Protein AF-A0A8S3UFZ9-F1 (afdb_monomer_lite)

Organism: Mytilus edulis (NCBI:txid6550)

Structure (mmCIF, N/CA/C/O backbone):
data_AF-A0A8S3UFZ9-F1
#
_entry.id   AF-A0A8S3UFZ9-F1
#
loop_
_atom_site.group_PDB
_atom_site.id
_atom_site.type_symbol
_atom_site.label_atom_id
_atom_site.label_alt_id
_atom_site.label_comp_id
_atom_site.label_asym_id
_atom_site.label_entity_id
_atom_site.label_seq_id
_atom_site.pdbx_PDB_ins_code
_atom_site.Cartn_x
_atom_site.Cartn_y
_atom_site.Cartn_z
_atom_site.occupancy
_atom_site.B_iso_or_equiv
_atom_site.auth_seq_id
_atom_site.auth_comp_id
_atom_site.auth_asym_id
_atom_site.auth_atom_id
_atom_site.pdbx_PDB_model_num
ATOM 1 N N . MET A 1 1 ? 31.648 -18.588 12.306 1.00 40.09 1 MET A N 1
ATOM 2 C CA . MET A 1 1 ? 31.901 -17.250 12.896 1.00 40.09 1 MET A CA 1
ATOM 3 C C . MET A 1 1 ? 31.528 -16.059 11.993 1.00 40.09 1 MET A C 1
ATOM 5 O O . MET A 1 1 ? 31.398 -14.959 12.508 1.00 40.09 1 MET A O 1
ATOM 9 N N . VAL A 1 2 ? 31.308 -16.243 10.679 1.00 39.06 2 VAL A N 1
ATOM 10 C CA . VAL A 1 2 ? 31.004 -15.145 9.724 1.00 39.06 2 VAL A CA 1
ATOM 11 C C . VAL A 1 2 ? 29.505 -14.780 9.653 1.00 39.06 2 VAL A C 1
ATOM 13 O O . VAL A 1 2 ? 29.165 -13.616 9.473 1.00 39.06 2 VAL A O 1
ATOM 16 N N . LYS A 1 3 ? 28.595 -15.740 9.892 1.00 36.62 3 LYS A N 1
ATOM 17 C CA . LYS A 1 3 ? 27.132 -15.522 9.837 1.00 36.62 3 LYS A CA 1
ATOM 18 C C . LYS A 1 3 ? 26.599 -14.548 10.905 1.00 36.62 3 LYS A C 1
ATOM 20 O O . LYS A 1 3 ? 25.705 -13.765 10.615 1.00 36.62 3 LYS A O 1
ATOM 25 N N . GLY A 1 4 ? 27.179 -14.551 12.110 1.00 33.81 4 GLY A N 1
ATOM 26 C CA . GLY A 1 4 ? 26.745 -13.676 13.211 1.00 33.81 4 GLY A CA 1
ATOM 27 C C . GLY A 1 4 ? 27.100 -12.202 13.002 1.00 33.81 4 GLY A C 1
ATOM 28 O O . GLY A 1 4 ? 26.310 -11.328 13.340 1.00 33.81 4 GLY A O 1
ATOM 29 N N . LYS A 1 5 ? 28.245 -11.924 12.363 1.00 37.91 5 LYS A N 1
ATOM 30 C CA . LYS A 1 5 ? 28.667 -10.552 12.051 1.00 37.91 5 LYS A CA 1
ATOM 31 C C . LYS A 1 5 ? 27.826 -9.933 10.934 1.00 37.91 5 LYS A C 1
ATOM 33 O O . LYS A 1 5 ? 27.511 -8.761 11.025 1.00 37.91 5 LYS A O 1
ATOM 38 N N . PHE A 1 6 ? 27.394 -10.713 9.939 1.00 47.44 6 PHE A N 1
ATOM 39 C CA . PHE A 1 6 ? 26.541 -10.212 8.852 1.00 47.44 6 PHE A CA 1
ATOM 40 C C . PHE A 1 6 ? 25.138 -9.814 9.335 1.00 47.44 6 PHE A C 1
ATOM 42 O O . PHE A 1 6 ? 24.633 -8.765 8.949 1.00 47.44 6 PHE A O 1
ATOM 49 N N . ILE A 1 7 ? 24.543 -10.606 10.235 1.00 53.72 7 ILE A N 1
ATOM 50 C CA . ILE A 1 7 ? 23.261 -10.269 10.874 1.00 53.72 7 ILE A CA 1
ATOM 51 C C . ILE A 1 7 ? 23.422 -9.034 11.761 1.00 53.72 7 ILE A C 1
ATOM 53 O O . ILE A 1 7 ? 22.605 -8.130 11.665 1.00 53.72 7 ILE A O 1
ATOM 57 N N . GLN A 1 8 ? 24.503 -8.934 12.542 1.00 43.03 8 GLN A N 1
ATOM 58 C CA . GLN A 1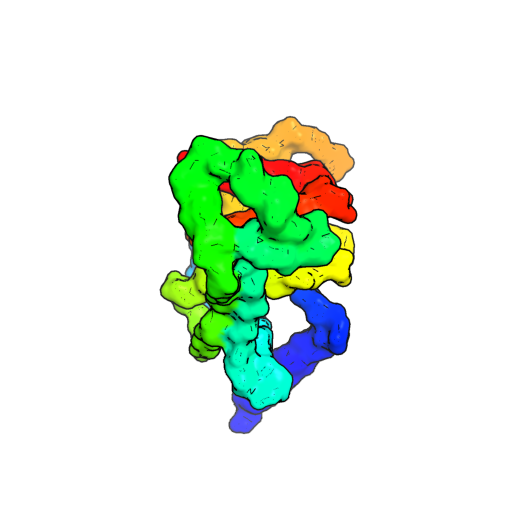 8 ? 24.793 -7.723 13.313 1.00 43.03 8 GLN A CA 1
ATOM 59 C C . GLN A 1 8 ? 25.021 -6.499 12.428 1.00 43.03 8 GLN A C 1
ATOM 61 O O . GLN A 1 8 ? 24.548 -5.435 12.785 1.00 43.03 8 GLN A O 1
ATOM 66 N N . THR A 1 9 ? 25.685 -6.613 11.275 1.00 49.16 9 THR A N 1
ATOM 67 C CA . THR A 1 9 ? 25.892 -5.481 10.359 1.00 49.16 9 THR A CA 1
ATOM 68 C C . THR A 1 9 ? 24.610 -5.087 9.631 1.00 49.16 9 THR A C 1
ATOM 70 O O . THR A 1 9 ? 24.374 -3.900 9.468 1.00 49.16 9 THR A O 1
ATOM 73 N N . LEU A 1 10 ? 23.745 -6.032 9.246 1.00 52.88 10 LEU A N 1
ATOM 74 C CA . LEU A 1 10 ? 22.424 -5.712 8.694 1.00 52.88 10 LEU A CA 1
ATOM 75 C C . LEU A 1 10 ? 21.500 -5.125 9.754 1.00 52.88 10 LEU A C 1
ATOM 77 O O . LEU A 1 10 ? 20.818 -4.153 9.477 1.00 52.88 10 LEU A O 1
ATOM 81 N N . GLN A 1 11 ? 21.526 -5.653 10.974 1.00 51.12 11 GLN A N 1
ATOM 82 C CA . GLN A 1 11 ? 20.824 -5.086 12.115 1.00 51.12 11 GLN A CA 1
ATOM 83 C C . GLN A 1 11 ? 21.386 -3.706 12.470 1.00 51.12 11 GLN A C 1
ATOM 85 O O . GLN A 1 11 ? 20.614 -2.837 12.823 1.00 51.12 11 GLN A O 1
ATOM 90 N N . TRP A 1 12 ? 22.689 -3.456 12.318 1.00 45.00 12 TRP A N 1
ATOM 91 C CA . TRP A 1 12 ? 23.307 -2.148 12.552 1.00 45.00 12 TRP A CA 1
ATOM 92 C C . TRP A 1 12 ? 22.995 -1.163 11.421 1.00 45.00 12 TRP A C 1
ATOM 94 O O . TRP A 1 12 ? 22.583 -0.058 11.705 1.00 45.00 12 TRP A O 1
ATOM 104 N N . VAL A 1 13 ? 23.054 -1.554 10.145 1.00 52.03 13 VAL A N 1
ATOM 105 C CA . VAL A 1 13 ? 22.626 -0.714 9.006 1.00 52.03 13 VAL A CA 1
ATOM 106 C C . VAL A 1 13 ? 21.115 -0.448 9.049 1.00 52.03 13 VAL A C 1
ATOM 108 O O . VAL A 1 13 ? 20.686 0.665 8.765 1.00 52.03 13 VAL A O 1
ATOM 111 N N . TYR A 1 14 ? 20.312 -1.425 9.476 1.00 53.94 14 TYR A N 1
ATOM 112 C CA . TYR A 1 14 ? 18.877 -1.279 9.718 1.00 53.94 14 TYR A CA 1
ATOM 113 C C . TYR A 1 14 ? 18.613 -0.385 10.934 1.00 53.94 14 TYR A C 1
ATOM 115 O O . TYR A 1 14 ? 17.836 0.539 10.816 1.00 53.94 14 TYR A O 1
ATOM 123 N N . LEU A 1 15 ? 19.301 -0.552 12.067 1.00 48.03 15 LEU A N 1
ATOM 124 C CA . LEU A 1 15 ? 19.150 0.302 13.257 1.00 48.03 15 LEU A CA 1
ATOM 125 C C . LEU A 1 15 ? 19.768 1.701 13.089 1.00 48.03 15 LEU A C 1
ATOM 127 O O . LEU A 1 15 ? 19.352 2.627 13.775 1.00 48.03 15 LEU A O 1
ATOM 131 N N . SER A 1 16 ? 20.741 1.880 12.194 1.00 41.72 16 SER A N 1
ATOM 132 C CA . SER A 1 16 ? 21.358 3.175 11.880 1.00 41.72 16 SER A CA 1
ATOM 133 C C . SER A 1 16 ? 20.603 3.929 10.786 1.00 41.72 16 SER A C 1
ATOM 135 O O . SER A 1 16 ? 20.565 5.153 10.827 1.00 41.72 16 SER A O 1
ATOM 137 N N . SER A 1 17 ? 19.963 3.229 9.841 1.00 42.69 17 SER A N 1
ATOM 138 C CA . SER A 1 17 ? 19.035 3.830 8.870 1.00 42.69 17 SER A CA 1
ATOM 139 C C . SER A 1 17 ? 17.598 3.919 9.399 1.00 42.69 17 SER A C 1
ATOM 141 O O . SER A 1 17 ? 16.797 4.665 8.843 1.00 42.69 17 SER A O 1
ATOM 143 N N . LEU A 1 18 ? 17.267 3.162 10.450 1.00 50.78 18 LEU A N 1
ATOM 144 C CA . LEU A 1 18 ? 15.969 3.126 11.120 1.00 50.78 18 LEU A CA 1
ATOM 145 C C . LEU A 1 18 ? 16.143 3.216 12.648 1.00 50.78 18 LEU A C 1
ATOM 147 O O . LEU A 1 18 ? 15.664 2.374 13.409 1.00 50.78 18 LEU A O 1
ATOM 151 N N . GLY A 1 19 ? 16.864 4.227 13.124 1.00 36.03 19 GLY A N 1
ATOM 152 C CA . GLY A 1 19 ? 16.977 4.474 14.560 1.00 36.03 19 GLY A CA 1
ATOM 153 C C . GLY A 1 19 ? 15.634 4.927 15.117 1.00 36.03 19 GLY A C 1
ATOM 154 O O . GLY A 1 19 ? 15.168 5.963 14.674 1.00 36.03 19 GLY A O 1
ATOM 155 N N . VAL A 1 20 ? 15.048 4.155 16.047 1.00 42.06 20 VAL A N 1
ATOM 156 C CA . VAL A 1 20 ? 13.944 4.411 17.020 1.00 42.06 20 VAL A CA 1
ATOM 157 C C . VAL A 1 20 ? 12.634 5.062 16.504 1.00 42.06 20 VAL A C 1
ATOM 159 O O . VAL A 1 20 ? 11.562 4.696 16.966 1.00 42.06 20 VAL A O 1
ATOM 162 N N . ASN A 1 21 ? 12.694 5.935 15.502 1.00 43.06 21 ASN A N 1
ATOM 163 C CA . ASN A 1 21 ? 11.623 6.559 14.720 1.00 43.06 21 ASN A CA 1
ATOM 164 C C . ASN A 1 21 ? 11.790 6.324 13.205 1.00 43.06 21 ASN A C 1
ATOM 166 O O . ASN A 1 21 ? 11.140 6.980 12.393 1.00 43.06 21 ASN A O 1
ATOM 170 N N . GLY A 1 22 ? 12.694 5.420 12.823 1.00 50.38 22 GLY A N 1
ATOM 171 C CA . GLY A 1 22 ? 12.954 5.016 11.453 1.00 50.38 22 GLY A CA 1
ATOM 172 C C . GLY A 1 22 ? 11.762 4.322 10.829 1.00 50.38 22 GLY A C 1
ATOM 173 O O . GLY A 1 22 ? 11.646 3.101 10.869 1.00 50.38 22 GLY A O 1
ATOM 174 N N . LYS A 1 23 ? 10.846 5.107 10.289 1.00 60.25 23 LYS A N 1
ATOM 175 C CA . LYS A 1 23 ? 9.725 4.612 9.507 1.00 60.25 23 LYS A CA 1
ATOM 176 C C . LYS A 1 23 ? 10.300 4.071 8.199 1.00 60.25 23 LYS A C 1
ATOM 178 O O . LYS A 1 23 ? 11.295 4.597 7.712 1.00 60.25 23 LYS A O 1
ATOM 183 N N . GLY A 1 24 ? 9.748 2.993 7.647 1.00 69.62 24 GLY A N 1
ATOM 184 C CA . GLY A 1 24 ? 10.246 2.349 6.425 1.00 69.62 24 GLY A CA 1
ATOM 185 C C . GLY A 1 24 ? 10.087 3.207 5.161 1.00 69.62 24 GLY A C 1
ATOM 186 O O . GLY A 1 24 ? 9.508 2.741 4.187 1.00 69.62 24 GLY A O 1
ATOM 187 N N . GLU A 1 25 ? 10.595 4.442 5.151 1.00 83.81 25 GLU A N 1
ATOM 188 C CA . GLU A 1 25 ? 10.367 5.487 4.146 1.00 83.81 25 GLU A CA 1
ATOM 189 C C . GLU A 1 25 ? 10.734 5.045 2.724 1.00 83.81 25 GLU A C 1
ATOM 191 O O . GLU A 1 25 ? 10.161 5.530 1.749 1.00 83.81 25 GLU A O 1
ATOM 196 N N . PHE A 1 26 ? 11.670 4.103 2.596 1.00 85.75 26 PHE A N 1
ATOM 197 C CA . PHE A 1 26 ? 12.167 3.609 1.313 1.00 85.75 26 PHE A CA 1
ATOM 198 C C . PHE A 1 26 ? 11.620 2.233 0.921 1.00 85.75 26 PHE A C 1
ATOM 200 O O . PHE A 1 26 ? 11.993 1.722 -0.135 1.00 85.75 26 PHE A O 1
ATOM 207 N N . ILE A 1 27 ? 10.728 1.632 1.719 1.00 91.50 27 ILE A N 1
ATOM 208 C CA . ILE A 1 27 ? 10.125 0.324 1.415 1.00 91.50 27 ILE A CA 1
ATOM 209 C C . ILE A 1 27 ? 9.525 0.278 -0.003 1.00 91.50 27 ILE A C 1
ATOM 211 O O . ILE A 1 27 ? 9.924 -0.610 -0.755 1.00 91.50 27 ILE A O 1
ATOM 215 N N . PRO A 1 28 ? 8.673 1.222 -0.447 1.00 92.00 28 PRO A N 1
ATOM 216 C CA . PRO A 1 28 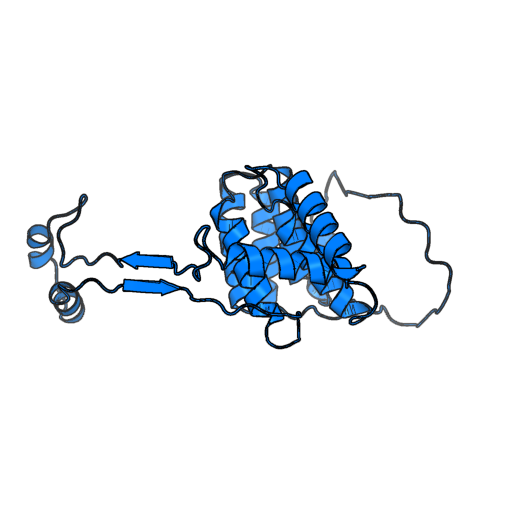? 8.059 1.171 -1.781 1.00 92.00 28 PRO A CA 1
ATOM 217 C C . PRO A 1 28 ? 9.099 1.204 -2.910 1.00 92.00 28 PRO A C 1
ATOM 219 O O . PRO A 1 28 ? 8.998 0.480 -3.901 1.00 92.00 28 PRO A O 1
ATOM 222 N N . THR A 1 29 ? 10.154 2.002 -2.735 1.00 90.69 29 THR A N 1
ATOM 223 C CA . THR A 1 29 ? 11.266 2.095 -3.688 1.00 90.69 29 THR A CA 1
ATOM 224 C C . THR A 1 29 ? 12.057 0.792 -3.744 1.00 90.69 29 THR A C 1
ATOM 226 O O . THR A 1 29 ? 12.377 0.316 -4.832 1.00 90.69 29 THR A O 1
ATOM 229 N N . LEU A 1 30 ? 12.335 0.175 -2.591 1.00 91.75 30 LEU A N 1
ATOM 230 C CA . LEU A 1 30 ? 13.002 -1.127 -2.512 1.00 91.75 30 LEU A CA 1
ATOM 231 C C . LEU A 1 30 ? 12.166 -2.228 -3.173 1.00 91.75 30 LEU A C 1
ATOM 233 O O . LEU A 1 30 ? 12.723 -3.069 -3.877 1.00 91.75 30 LEU A O 1
ATOM 237 N N . GLN A 1 31 ? 10.840 -2.198 -3.009 1.00 93.44 31 GLN A N 1
ATOM 238 C CA . GLN A 1 31 ? 9.927 -3.119 -3.690 1.00 93.44 31 GLN A CA 1
ATOM 239 C C . GLN A 1 31 ? 9.994 -2.955 -5.212 1.00 93.44 31 GLN A C 1
ATOM 241 O O . GLN A 1 31 ? 10.112 -3.952 -5.928 1.00 93.44 31 GLN A O 1
ATOM 246 N N . TRP A 1 32 ? 9.985 -1.713 -5.712 1.00 92.56 32 TRP A N 1
ATOM 247 C CA . TRP A 1 32 ? 10.148 -1.435 -7.141 1.00 92.56 32 TRP A CA 1
ATOM 248 C C . TRP A 1 32 ? 11.495 -1.938 -7.674 1.00 92.56 32 TRP A C 1
ATOM 250 O O . TRP A 1 32 ? 11.513 -2.652 -8.678 1.00 92.56 32 TRP A O 1
ATOM 260 N N . VAL A 1 33 ? 12.612 -1.634 -7.002 1.00 90.25 33 VAL A N 1
ATOM 261 C CA . VAL A 1 33 ? 13.952 -2.099 -7.411 1.00 90.25 33 VAL A CA 1
ATOM 262 C C . VAL A 1 33 ? 14.021 -3.625 -7.422 1.00 90.25 33 VAL A C 1
ATOM 264 O O . VAL A 1 33 ? 14.529 -4.208 -8.383 1.00 90.25 33 VAL A O 1
ATOM 267 N N . TYR A 1 34 ? 13.491 -4.276 -6.383 1.00 92.44 34 TYR A N 1
ATOM 268 C CA . TYR A 1 34 ? 13.456 -5.732 -6.266 1.00 92.44 34 TYR A CA 1
ATOM 269 C C . TYR A 1 34 ? 12.690 -6.375 -7.424 1.00 92.44 34 TYR A C 1
ATOM 271 O O . TYR A 1 34 ? 13.241 -7.209 -8.144 1.00 92.44 34 TYR A O 1
ATOM 279 N N . LEU A 1 35 ? 11.440 -5.959 -7.640 1.00 92.06 35 LEU A N 1
ATOM 280 C CA . LEU A 1 35 ? 10.575 -6.531 -8.670 1.00 92.06 35 LEU A CA 1
ATOM 281 C C . LEU A 1 35 ? 11.076 -6.232 -10.088 1.00 92.06 35 LEU A C 1
ATOM 283 O O . LEU A 1 35 ? 11.043 -7.116 -10.946 1.00 92.06 35 LEU A O 1
ATOM 287 N N . SER A 1 36 ? 11.599 -5.027 -10.321 1.00 88.94 36 SER A N 1
ATOM 288 C CA . SER A 1 36 ? 12.184 -4.649 -11.612 1.00 88.94 36 SER A CA 1
ATOM 289 C C . SER A 1 36 ? 13.427 -5.484 -11.915 1.00 88.94 36 SER A C 1
ATOM 291 O O . SER A 1 36 ? 13.530 -6.074 -12.988 1.00 88.94 36 SER A O 1
ATOM 293 N N . SER A 1 37 ? 14.336 -5.628 -10.945 1.00 87.00 37 SER A N 1
ATOM 294 C CA . SER A 1 37 ? 15.541 -6.455 -11.103 1.00 87.00 37 SER A CA 1
ATOM 295 C C . SER A 1 37 ? 15.197 -7.922 -11.350 1.00 87.00 37 SER A C 1
ATOM 297 O O . SER A 1 37 ? 15.809 -8.566 -12.202 1.00 87.00 37 SER A O 1
ATOM 299 N N . LEU A 1 38 ? 14.187 -8.433 -10.637 1.00 88.69 38 LEU A N 1
ATOM 300 C CA . LEU A 1 38 ? 13.709 -9.801 -10.793 1.00 88.69 38 LEU A CA 1
ATOM 301 C C . LEU A 1 38 ? 13.142 -10.053 -12.196 1.00 88.69 38 LEU A C 1
ATOM 303 O O . LEU A 1 38 ? 13.328 -11.147 -12.725 1.00 88.69 38 LEU A O 1
ATOM 307 N N . SER A 1 39 ? 12.479 -9.055 -12.790 1.00 86.00 39 SER A N 1
ATOM 308 C CA . SER A 1 39 ? 11.914 -9.160 -14.138 1.00 86.00 39 SER A CA 1
ATOM 309 C C . SER A 1 39 ? 12.994 -9.221 -15.228 1.00 86.00 39 SER A C 1
ATOM 311 O O . SER A 1 39 ? 12.878 -10.042 -16.130 1.00 86.00 39 SER A O 1
ATOM 313 N N . VAL A 1 40 ? 14.067 -8.423 -15.117 1.00 81.31 40 VAL A N 1
ATOM 314 C CA . VAL A 1 40 ? 15.101 -8.282 -16.164 1.00 81.31 40 VAL A CA 1
ATOM 315 C C . VAL A 1 40 ? 16.219 -9.327 -16.046 1.00 81.31 40 VAL A C 1
ATOM 317 O O . VAL A 1 40 ? 16.595 -9.944 -17.037 1.00 81.31 40 VAL A O 1
ATOM 320 N N . ASN A 1 41 ? 16.762 -9.542 -14.843 1.00 69.06 41 ASN A N 1
ATOM 321 C CA . ASN A 1 41 ? 17.998 -10.319 -14.636 1.00 69.06 41 ASN A CA 1
ATOM 322 C C . ASN A 1 41 ? 17.778 -11.654 -13.900 1.00 69.06 41 ASN A C 1
ATOM 324 O O . ASN A 1 41 ? 18.731 -12.400 -13.639 1.00 69.06 41 ASN A O 1
ATOM 328 N N . GLY A 1 42 ? 16.538 -11.957 -13.503 1.00 64.88 42 GLY A N 1
ATOM 329 C CA . GLY A 1 42 ? 16.245 -13.043 -12.568 1.00 64.88 42 GLY A CA 1
ATOM 330 C C . GLY A 1 42 ? 16.907 -12.833 -11.194 1.00 64.88 42 GLY A C 1
ATOM 331 O O . GLY A 1 42 ? 17.253 -11.720 -10.806 1.00 64.88 42 GLY A O 1
ATOM 332 N N . LYS A 1 43 ? 17.118 -13.913 -10.426 1.00 62.94 43 LYS A N 1
ATOM 333 C CA . LYS A 1 43 ? 17.640 -13.849 -9.039 1.00 62.94 43 LYS A CA 1
ATOM 334 C C . LYS A 1 43 ? 19.101 -13.376 -8.897 1.00 62.94 43 LYS A C 1
ATOM 336 O O . LYS A 1 43 ? 19.598 -13.271 -7.780 1.00 62.94 43 LYS A O 1
ATOM 341 N N . LYS A 1 44 ? 19.830 -13.139 -9.992 1.00 60.84 44 LYS A N 1
ATOM 342 C CA . LYS A 1 44 ? 21.298 -13.006 -9.958 1.00 60.84 44 LYS A CA 1
ATOM 343 C C . LYS A 1 44 ? 21.814 -11.641 -9.473 1.00 60.84 44 LYS A C 1
ATOM 345 O O . LYS A 1 44 ? 23.010 -11.539 -9.224 1.00 60.84 44 LYS A O 1
ATOM 350 N N . SER A 1 45 ? 20.965 -10.619 -9.295 1.00 63.38 45 SER A N 1
ATOM 351 C CA . SER A 1 45 ? 21.431 -9.247 -9.000 1.00 63.38 45 SER A CA 1
ATOM 352 C C . SER A 1 45 ? 20.730 -8.505 -7.850 1.00 63.38 45 SER A C 1
ATOM 354 O O . SER A 1 45 ? 20.995 -7.322 -7.667 1.00 63.38 45 SER A O 1
ATOM 356 N N . CYS A 1 46 ? 19.860 -9.144 -7.055 1.00 74.25 46 CYS A N 1
ATOM 357 C CA . CYS A 1 46 ? 19.060 -8.445 -6.029 1.00 74.25 46 CYS A CA 1
ATOM 358 C C . CYS A 1 46 ? 19.148 -9.026 -4.606 1.00 74.25 46 CYS A C 1
ATOM 360 O O . CYS A 1 46 ? 18.324 -8.681 -3.761 1.00 74.25 46 CYS A O 1
ATOM 362 N N . GLY A 1 47 ? 20.142 -9.872 -4.310 1.00 82.88 47 GLY A N 1
ATOM 363 C CA . GLY A 1 47 ? 20.227 -10.587 -3.026 1.00 82.88 47 GLY A CA 1
ATOM 364 C C . GLY A 1 47 ? 20.248 -9.683 -1.785 1.00 82.88 47 GLY A C 1
ATOM 365 O O . GLY A 1 47 ? 19.626 -10.015 -0.782 1.00 82.88 47 GLY A O 1
ATOM 366 N N . GLY A 1 48 ? 20.897 -8.514 -1.856 1.00 85.88 48 GLY A N 1
ATOM 367 C CA . GLY A 1 48 ? 20.924 -7.557 -0.741 1.00 85.88 48 GLY A CA 1
ATOM 368 C C . GLY A 1 48 ? 19.562 -6.914 -0.458 1.00 85.88 48 GLY A C 1
ATOM 369 O O . GLY A 1 48 ? 19.141 -6.844 0.693 1.00 85.88 48 GLY A O 1
ATOM 370 N N . VAL A 1 49 ? 18.845 -6.499 -1.509 1.00 88.50 49 VAL A N 1
ATOM 371 C CA . VAL A 1 49 ? 17.492 -5.926 -1.388 1.00 88.50 49 VAL A CA 1
ATOM 372 C C . VAL A 1 49 ? 16.502 -6.992 -0.918 1.00 88.50 49 VAL A C 1
ATOM 374 O O . VAL A 1 49 ? 15.677 -6.724 -0.051 1.00 88.50 49 VAL A O 1
ATOM 377 N N . GLU A 1 50 ? 16.620 -8.216 -1.440 1.00 90.75 50 GLU A N 1
ATOM 378 C CA . GLU A 1 50 ? 15.810 -9.358 -1.011 1.00 90.75 50 GLU A CA 1
ATOM 379 C C . GLU A 1 50 ? 16.000 -9.651 0.484 1.00 90.75 50 GLU A C 1
ATOM 381 O O . GLU A 1 50 ? 15.019 -9.770 1.218 1.00 90.75 50 GLU A O 1
ATOM 386 N N . ALA A 1 51 ? 17.252 -9.691 0.952 1.00 90.69 51 ALA A N 1
ATOM 387 C CA . ALA A 1 51 ? 17.572 -9.895 2.360 1.00 90.69 51 ALA A CA 1
ATOM 388 C C . ALA A 1 51 ? 17.026 -8.767 3.250 1.00 90.69 51 ALA A C 1
ATOM 390 O O . ALA A 1 51 ? 16.511 -9.045 4.330 1.00 90.69 51 ALA A O 1
ATOM 391 N N . LEU A 1 52 ? 17.094 -7.510 2.795 1.00 89.69 52 LEU A N 1
ATOM 392 C CA . LEU A 1 52 ? 16.570 -6.360 3.533 1.00 89.69 52 LEU A CA 1
ATOM 393 C C . LEU A 1 52 ? 15.042 -6.413 3.672 1.00 89.69 52 LEU A C 1
ATOM 395 O O . LEU A 1 52 ? 14.524 -6.229 4.770 1.00 89.69 52 LEU A O 1
ATOM 399 N N . LEU A 1 53 ? 14.324 -6.699 2.581 1.00 92.19 53 LEU A N 1
ATOM 400 C CA . LEU A 1 53 ? 12.863 -6.832 2.593 1.00 92.19 53 LEU A CA 1
ATOM 401 C C . LEU A 1 53 ? 12.420 -8.002 3.479 1.00 92.19 53 LEU A C 1
ATOM 403 O O . LEU A 1 53 ? 11.497 -7.861 4.279 1.00 92.19 53 LEU A O 1
ATOM 407 N N . LEU A 1 54 ? 13.104 -9.143 3.380 1.00 93.19 54 LEU A N 1
ATOM 408 C CA . LEU A 1 54 ? 12.814 -10.309 4.209 1.00 93.19 54 LEU A CA 1
ATOM 409 C C . LEU A 1 54 ? 13.069 -10.037 5.697 1.00 93.19 54 LEU A C 1
ATOM 411 O O . LEU A 1 54 ? 12.257 -10.418 6.539 1.00 93.19 54 LEU A O 1
ATOM 415 N N . ALA A 1 55 ? 14.177 -9.364 6.017 1.00 90.25 55 ALA A N 1
ATOM 416 C CA . ALA A 1 55 ? 14.509 -8.981 7.383 1.00 90.25 55 ALA A CA 1
ATOM 417 C C . ALA A 1 55 ? 13.472 -8.010 7.961 1.00 90.25 55 ALA A C 1
ATOM 419 O O . ALA A 1 55 ? 12.991 -8.239 9.068 1.00 90.25 55 ALA A O 1
ATOM 420 N N . ALA A 1 56 ? 13.078 -6.984 7.199 1.00 89.81 56 ALA A N 1
ATOM 421 C CA . ALA A 1 56 ? 12.035 -6.042 7.600 1.00 89.81 56 ALA A CA 1
ATOM 422 C C . ALA A 1 56 ? 10.705 -6.759 7.884 1.00 89.81 56 ALA A C 1
ATOM 424 O O . ALA A 1 56 ? 10.070 -6.507 8.905 1.00 89.81 56 ALA A O 1
ATOM 425 N N . TYR A 1 57 ? 10.316 -7.702 7.019 1.00 93.31 57 TYR A N 1
ATOM 426 C CA . TYR A 1 57 ? 9.089 -8.479 7.184 1.00 93.31 57 TYR A CA 1
ATOM 427 C C . TYR A 1 57 ? 9.138 -9.345 8.445 1.00 93.31 57 TYR A C 1
ATOM 429 O O . TYR A 1 57 ? 8.265 -9.228 9.299 1.00 93.31 57 TYR A O 1
ATOM 437 N N . ASN A 1 58 ? 10.176 -10.177 8.590 1.00 92.38 58 ASN A N 1
ATOM 438 C CA . ASN A 1 58 ? 10.302 -11.098 9.721 1.00 92.38 58 ASN A CA 1
ATOM 439 C C . ASN A 1 58 ? 10.404 -10.362 11.061 1.00 92.38 58 ASN A C 1
ATOM 441 O O . ASN A 1 58 ? 9.894 -10.856 12.063 1.00 92.38 58 ASN A O 1
ATOM 445 N N . LEU A 1 59 ? 11.065 -9.201 11.080 1.00 89.31 59 LEU A N 1
ATOM 446 C CA . LEU A 1 59 ? 11.165 -8.371 12.273 1.00 89.31 59 LEU A CA 1
ATOM 447 C C . LEU A 1 59 ? 9.806 -7.777 12.647 1.00 89.31 59 LEU A C 1
ATOM 449 O O . LEU A 1 59 ? 9.453 -7.760 13.823 1.00 89.31 59 LEU A O 1
ATOM 453 N N . ASP A 1 60 ? 9.041 -7.301 11.665 1.00 87.88 60 ASP A N 1
ATOM 454 C CA . ASP A 1 60 ? 7.789 -6.616 11.957 1.00 87.88 60 ASP A CA 1
ATOM 455 C C . ASP A 1 60 ? 6.638 -7.566 12.317 1.00 87.88 60 ASP A C 1
ATOM 457 O O . ASP A 1 60 ? 5.789 -7.189 13.116 1.00 87.88 60 ASP A O 1
ATOM 461 N N . ILE A 1 61 ? 6.607 -8.808 11.826 1.00 89.31 61 ILE A N 1
ATOM 462 C CA . ILE A 1 61 ? 5.536 -9.764 12.179 1.00 89.31 61 ILE A CA 1
ATOM 463 C C . ILE A 1 61 ? 5.622 -10.293 13.623 1.00 89.31 61 ILE A C 1
ATOM 465 O O . ILE A 1 61 ? 4.723 -11.010 14.068 1.00 89.31 61 ILE A O 1
ATOM 469 N N . VAL A 1 62 ? 6.680 -9.953 14.365 1.00 87.31 62 VAL A N 1
ATOM 470 C CA . VAL A 1 62 ? 6.909 -10.379 15.752 1.00 87.31 62 VAL A CA 1
ATOM 471 C C . VAL A 1 62 ? 6.796 -9.181 16.694 1.00 87.31 62 VAL A C 1
ATOM 473 O O . VAL A 1 62 ? 7.322 -8.102 16.427 1.00 87.31 62 VAL A O 1
ATOM 476 N N . SER A 1 63 ? 6.084 -9.352 17.805 1.00 80.81 63 SER A N 1
ATOM 477 C CA . SER A 1 63 ? 5.979 -8.355 18.872 1.00 80.81 63 SER A CA 1
ATOM 478 C C . SER A 1 63 ? 7.275 -8.265 19.689 1.00 80.81 63 SER A C 1
ATOM 480 O O . SER A 1 63 ? 8.126 -9.151 19.639 1.00 80.81 63 SER A O 1
ATOM 482 N N . SER A 1 64 ? 7.422 -7.219 20.505 1.00 79.25 64 SER A N 1
ATOM 483 C CA . SER A 1 64 ? 8.579 -7.035 21.402 1.00 79.25 64 SER A CA 1
ATOM 484 C C . SER A 1 64 ? 8.824 -8.211 22.358 1.00 79.25 64 SER A C 1
ATOM 486 O O . SER A 1 64 ? 9.949 -8.461 22.773 1.00 79.25 64 SER A O 1
ATOM 488 N N . ASP A 1 65 ? 7.768 -8.942 22.692 1.00 82.25 65 ASP A N 1
ATOM 489 C CA . ASP A 1 65 ? 7.724 -10.130 23.543 1.00 82.25 65 ASP A CA 1
ATOM 490 C C . ASP A 1 65 ? 7.990 -11.445 22.780 1.00 82.25 65 ASP A C 1
ATOM 492 O O . ASP A 1 65 ? 7.845 -12.532 23.336 1.00 82.25 65 ASP A O 1
ATOM 496 N N . GLY A 1 66 ? 8.383 -11.370 21.504 1.00 82.06 66 GLY A N 1
ATOM 497 C CA . GLY A 1 66 ? 8.747 -12.533 20.688 1.00 82.06 66 GLY A CA 1
ATOM 498 C C . GLY A 1 66 ? 7.556 -13.342 20.164 1.00 82.06 66 GLY A C 1
ATOM 499 O O . GLY A 1 66 ? 7.748 -14.336 19.463 1.00 82.06 66 GLY A O 1
ATOM 500 N N . LYS A 1 67 ? 6.322 -12.932 20.479 1.00 88.06 67 LYS A N 1
ATOM 501 C CA . LYS A 1 67 ? 5.092 -13.575 20.000 1.00 88.06 67 LYS A CA 1
ATOM 502 C C . LYS A 1 67 ? 4.683 -13.047 18.620 1.00 88.06 67 LYS A C 1
ATOM 504 O O . LYS A 1 67 ? 4.972 -11.893 18.307 1.00 88.06 67 LYS A O 1
ATOM 509 N N . PRO A 1 68 ? 3.975 -13.841 17.798 1.00 89.31 68 PRO A N 1
ATOM 510 C CA . PRO A 1 68 ? 3.435 -13.359 16.531 1.00 89.31 68 PRO A CA 1
ATOM 511 C C . PRO A 1 68 ? 2.462 -12.193 16.747 1.00 89.31 68 PRO A C 1
ATOM 513 O O . PRO A 1 68 ? 1.563 -12.288 17.588 1.00 89.31 68 PRO A O 1
ATOM 516 N N . LYS A 1 69 ? 2.595 -11.120 15.961 1.00 87.88 69 LYS A N 1
ATOM 517 C CA . LYS A 1 69 ? 1.618 -10.027 15.946 1.00 87.88 69 LYS A CA 1
ATOM 518 C C . LYS A 1 69 ? 0.305 -10.513 15.336 1.00 87.88 69 LYS A C 1
ATOM 520 O O . LYS A 1 69 ? 0.283 -11.104 14.255 1.00 87.88 69 LYS A O 1
ATOM 525 N N . ILE A 1 70 ? -0.798 -10.214 16.017 1.00 91.38 70 ILE A N 1
ATOM 526 C CA . ILE A 1 70 ? -2.159 -10.412 15.516 1.00 91.38 70 ILE A CA 1
ATOM 527 C C . ILE A 1 70 ? -2.882 -9.077 15.659 1.00 91.38 70 ILE A C 1
ATOM 529 O O . ILE A 1 70 ? -3.022 -8.562 16.766 1.00 91.38 70 ILE A O 1
ATOM 533 N N . LYS A 1 71 ? -3.325 -8.508 14.537 1.00 88.50 71 LYS A N 1
ATOM 534 C CA . LYS A 1 71 ? -4.132 -7.284 14.523 1.00 88.50 71 LYS A CA 1
ATOM 535 C C . LYS A 1 71 ? -5.596 -7.688 14.628 1.00 88.50 71 LYS A C 1
ATOM 537 O O . LYS A 1 71 ? -6.060 -8.507 13.836 1.00 88.50 71 LYS A O 1
ATOM 542 N N . THR A 1 72 ? -6.319 -7.123 15.586 1.00 92.12 72 THR A N 1
ATOM 543 C CA . THR A 1 72 ? -7.758 -7.357 15.741 1.00 92.12 72 THR A CA 1
ATOM 544 C C . THR A 1 72 ? -8.491 -6.041 15.905 1.00 92.12 72 THR A C 1
ATOM 546 O O . THR A 1 72 ? -8.040 -5.189 16.668 1.00 92.12 72 THR A O 1
ATOM 549 N N . PHE A 1 73 ? -9.635 -5.892 15.247 1.00 91.06 73 PHE A N 1
ATOM 550 C CA . PHE A 1 73 ? -10.562 -4.803 15.531 1.00 91.06 73 PHE A CA 1
ATOM 551 C C . PHE A 1 73 ? -11.996 -5.321 15.519 1.00 91.06 73 PHE A C 1
ATOM 553 O O . PHE A 1 73 ? -12.323 -6.306 14.858 1.00 91.06 73 PHE A O 1
ATOM 560 N N . ARG A 1 74 ? -12.844 -4.651 16.291 1.00 90.94 74 ARG A N 1
ATOM 561 C CA . ARG A 1 74 ? -14.276 -4.921 16.359 1.00 90.94 74 ARG A CA 1
ATOM 562 C C . ARG A 1 74 ? -14.969 -4.198 15.216 1.00 90.94 74 ARG A C 1
ATOM 564 O O . ARG A 1 74 ? -14.822 -2.983 15.099 1.00 90.94 74 ARG A O 1
ATOM 571 N N . ILE A 1 75 ? -15.730 -4.928 14.413 1.00 88.81 75 ILE A N 1
ATOM 572 C CA . ILE A 1 75 ? -16.589 -4.337 13.393 1.00 88.81 75 ILE A CA 1
ATOM 573 C C . ILE A 1 75 ? -17.778 -3.685 14.121 1.00 88.81 75 ILE A C 1
ATOM 575 O O . ILE A 1 75 ? -18.460 -4.362 14.897 1.00 88.81 75 ILE A O 1
ATOM 579 N N . PRO A 1 76 ? -18.009 -2.369 13.952 1.00 85.75 76 PRO A N 1
ATOM 580 C CA . PRO A 1 76 ? -19.143 -1.699 14.578 1.00 85.75 76 PRO A CA 1
ATOM 581 C C . PRO A 1 76 ? -20.474 -2.255 14.056 1.00 85.75 76 PRO A C 1
ATOM 583 O O . PRO A 1 76 ? -20.639 -2.430 12.849 1.00 85.75 76 PRO A O 1
ATOM 586 N N . SER A 1 77 ? -21.433 -2.483 14.957 1.00 78.44 77 SER A N 1
ATOM 587 C CA . SER A 1 77 ? -22.811 -2.864 14.621 1.00 78.44 77 SER A CA 1
ATOM 588 C C . SER A 1 77 ? -23.771 -1.728 14.970 1.00 78.44 77 SER A C 1
ATOM 590 O O . SER A 1 77 ? -23.643 -1.110 16.026 1.00 78.44 77 SER A O 1
ATOM 592 N N . PHE A 1 78 ? -24.760 -1.475 14.108 1.00 75.44 78 PHE A N 1
ATOM 593 C CA . PHE A 1 78 ? -25.834 -0.514 14.390 1.00 75.44 78 PHE A CA 1
ATOM 594 C C . PHE A 1 78 ? -26.774 -0.987 15.505 1.00 75.44 78 PHE A C 1
ATOM 596 O O . PHE A 1 78 ? -27.357 -0.148 16.192 1.00 75.44 78 PHE A O 1
ATOM 603 N N . GLY A 1 79 ? -26.881 -2.305 15.723 1.00 75.25 79 GLY A N 1
ATOM 604 C CA . GLY A 1 79 ? -27.666 -2.889 16.814 1.00 75.25 79 GLY A CA 1
ATOM 605 C C . GLY A 1 79 ? -27.073 -2.652 18.202 1.00 75.25 79 GLY A C 1
ATOM 606 O O . GLY A 1 79 ? -27.754 -2.845 19.205 1.00 75.25 79 GLY A O 1
ATOM 607 N N . GLN A 1 80 ? -25.819 -2.200 18.277 1.00 80.25 80 GLN A N 1
ATOM 608 C CA . GLN A 1 80 ? -25.146 -1.894 19.532 1.00 80.25 80 GLN A CA 1
ATOM 609 C C . GLN A 1 80 ? -25.029 -0.381 19.732 1.00 80.25 80 GLN A C 1
ATOM 611 O O . GLN A 1 80 ? -24.757 0.342 18.768 1.00 80.25 80 GLN A O 1
ATOM 616 N N . PRO A 1 81 ? -25.205 0.115 20.969 1.00 84.56 81 PRO A N 1
ATOM 617 C CA . PRO A 1 81 ? -24.993 1.522 21.264 1.00 84.56 81 PRO A CA 1
ATOM 618 C C . PRO A 1 81 ? -23.535 1.902 21.019 1.00 84.56 81 PRO A C 1
ATOM 620 O O . PRO A 1 81 ? -22.611 1.120 21.267 1.00 84.56 81 PRO A O 1
ATOM 623 N N . SER A 1 82 ? -23.332 3.117 20.524 1.00 86.38 82 SER A N 1
ATOM 624 C CA . SER A 1 82 ? -22.008 3.675 20.271 1.00 86.38 82 SER A CA 1
ATOM 625 C C . SER A 1 82 ? -21.926 5.111 20.782 1.00 86.38 82 SER A C 1
ATOM 627 O O . SER A 1 82 ? -22.926 5.711 21.161 1.00 86.38 82 SER A O 1
ATOM 629 N N . VAL A 1 83 ? -20.727 5.699 20.754 1.00 90.69 83 VAL A N 1
ATOM 630 C CA . VAL A 1 83 ? -20.523 7.115 21.115 1.00 90.69 83 VAL A CA 1
ATOM 631 C C . VAL A 1 83 ? -21.335 8.063 20.212 1.00 90.69 83 VAL A C 1
ATOM 633 O O . VAL A 1 83 ? -21.592 9.200 20.598 1.00 90.69 83 VAL A O 1
ATOM 636 N N . TYR A 1 84 ? -21.751 7.609 19.025 1.00 88.38 84 TYR A N 1
ATOM 637 C CA . TYR A 1 84 ? -22.431 8.435 18.025 1.00 88.38 84 TYR A CA 1
ATOM 638 C C . TYR A 1 84 ? -23.938 8.192 17.922 1.00 88.38 84 TYR A C 1
ATOM 640 O O . TYR A 1 84 ? -24.635 9.027 17.346 1.00 88.38 84 TYR A O 1
ATOM 648 N N . HIS A 1 85 ? -24.458 7.067 18.426 1.00 85.94 85 HIS A N 1
ATOM 649 C CA . HIS A 1 85 ? -25.871 6.726 18.256 1.00 85.94 85 HIS A CA 1
ATOM 650 C C . HIS A 1 85 ? -26.404 5.784 19.336 1.00 85.94 85 HIS A C 1
ATOM 652 O O . HIS A 1 85 ? -25.683 4.935 19.861 1.00 85.94 85 HIS A O 1
ATOM 658 N N . GLU A 1 86 ? -27.711 5.891 19.578 1.00 84.88 86 GLU A N 1
ATOM 659 C CA . GLU A 1 86 ? -28.481 4.961 20.402 1.00 84.88 86 GLU A CA 1
ATOM 660 C C . GLU A 1 86 ? -29.351 4.067 19.486 1.00 84.88 86 GLU A C 1
ATOM 662 O O . GLU A 1 86 ? -30.061 4.606 18.628 1.00 84.88 86 GLU A O 1
ATOM 667 N N . PRO A 1 87 ? -29.346 2.723 19.619 1.00 76.62 87 PRO A N 1
ATOM 668 C CA . PRO A 1 87 ? -30.022 1.823 18.673 1.00 76.62 87 PRO A CA 1
ATOM 669 C C . PRO A 1 87 ? -31.544 1.992 18.645 1.00 76.62 87 PRO A C 1
ATOM 671 O O . PRO A 1 87 ? -32.182 1.819 17.604 1.00 76.62 87 PRO A O 1
ATOM 674 N N . SER A 1 88 ? -32.138 2.377 19.776 1.00 74.00 88 SER A N 1
ATOM 675 C CA . SER A 1 88 ? -33.580 2.602 19.906 1.00 74.00 88 SER A CA 1
ATOM 676 C C . SER A 1 88 ? -34.089 3.702 18.969 1.00 74.00 88 SER A C 1
ATOM 678 O O . SER A 1 88 ? -35.188 3.565 18.431 1.00 74.00 88 SER A O 1
ATOM 680 N N . ALA A 1 89 ? -33.272 4.720 18.672 1.00 66.75 89 ALA A N 1
ATOM 681 C CA . ALA A 1 89 ? -33.611 5.791 17.732 1.00 66.75 89 ALA A CA 1
ATOM 682 C C . ALA A 1 89 ? -33.690 5.323 16.265 1.00 66.75 89 ALA A C 1
ATOM 684 O O . ALA A 1 89 ? -34.345 5.972 15.453 1.00 66.75 89 ALA A O 1
ATOM 685 N N . LEU A 1 90 ? -33.038 4.208 15.920 1.00 64.06 90 LEU A N 1
ATOM 686 C CA . LEU A 1 90 ? -32.974 3.689 14.551 1.00 64.06 90 LEU A CA 1
ATOM 687 C C . LEU A 1 90 ? -33.890 2.475 14.311 1.00 64.06 90 LEU A C 1
ATOM 689 O O . LEU A 1 90 ? -34.200 2.156 13.162 1.00 64.06 90 LEU A O 1
ATOM 693 N N . SER A 1 91 ? -34.361 1.823 15.379 1.00 61.59 91 SER A N 1
ATOM 694 C CA . SER A 1 91 ? -35.275 0.670 15.315 1.00 61.59 91 SER A CA 1
ATOM 695 C C . SER A 1 91 ? -36.583 0.967 14.565 1.00 61.59 91 SER A C 1
ATOM 697 O O . SER A 1 91 ? -37.084 0.121 13.828 1.00 61.59 91 SER A O 1
ATOM 699 N N . SER A 1 92 ? -37.093 2.198 14.666 1.00 62.75 92 SER A N 1
ATOM 700 C CA . SER A 1 92 ? -38.293 2.669 13.963 1.00 62.75 92 SER A CA 1
ATOM 701 C C . SER A 1 92 ? -38.064 3.002 12.481 1.00 62.75 92 SER A C 1
ATOM 703 O O . SER A 1 92 ? -39.031 3.175 11.743 1.00 62.75 92 SER A O 1
ATOM 705 N N . LEU A 1 93 ? -36.805 3.080 12.030 1.00 65.31 93 LEU A N 1
ATOM 706 C CA . LEU A 1 93 ? -36.419 3.414 10.651 1.00 65.31 93 LEU A CA 1
ATOM 707 C C . LEU A 1 93 ? -36.089 2.176 9.800 1.00 65.31 93 LEU A C 1
ATOM 709 O O . LEU A 1 93 ? -35.881 2.289 8.590 1.00 65.31 93 LEU A O 1
ATOM 713 N N . SER A 1 94 ? -36.028 0.986 10.405 1.00 66.31 94 SER A N 1
ATOM 714 C CA . SER A 1 94 ? -35.709 -0.258 9.703 1.00 66.31 94 SER A CA 1
ATOM 715 C C . SER A 1 94 ? -36.903 -0.761 8.881 1.00 66.31 94 SER A C 1
ATOM 717 O O . SER A 1 94 ? -37.699 -1.571 9.342 1.00 66.31 94 SER A O 1
ATOM 719 N N . LEU A 1 95 ? -37.011 -0.301 7.633 1.00 65.06 95 LEU A N 1
ATOM 720 C CA . LEU A 1 95 ? -38.108 -0.641 6.710 1.00 65.06 95 LEU A CA 1
ATOM 721 C C . LEU A 1 95 ? -37.912 -1.962 5.937 1.00 65.06 95 LEU A C 1
ATOM 723 O O . LEU A 1 95 ? -38.715 -2.282 5.065 1.00 65.06 95 LEU A O 1
ATOM 727 N N . SER A 1 96 ? -36.846 -2.726 6.209 1.00 75.00 96 SER A N 1
ATOM 728 C CA . SER A 1 96 ? -36.579 -4.004 5.530 1.00 75.00 96 SER A CA 1
ATOM 729 C C . SER A 1 96 ? -36.097 -5.093 6.488 1.00 75.00 96 SER A C 1
ATOM 731 O O . SER A 1 96 ? -35.409 -4.822 7.471 1.00 75.00 96 SER A O 1
ATOM 733 N N . GLU A 1 97 ? -36.422 -6.344 6.165 1.00 72.12 97 GLU A N 1
ATOM 734 C CA . GLU A 1 97 ? -36.017 -7.545 6.911 1.00 72.12 97 GLU A CA 1
ATOM 735 C C . GLU A 1 97 ? -34.487 -7.672 7.034 1.00 72.12 97 GLU A C 1
ATOM 737 O O . GLU A 1 97 ? -33.959 -8.014 8.089 1.00 72.12 97 GLU A O 1
ATOM 742 N N . SER A 1 98 ? -33.749 -7.294 5.986 1.00 68.81 98 SER A N 1
ATOM 743 C CA . SER A 1 98 ? -32.280 -7.304 5.966 1.00 68.81 98 SER A CA 1
ATOM 744 C C . SER A 1 98 ? -31.639 -6.168 6.773 1.00 68.81 98 SER A C 1
ATOM 746 O O . SER A 1 98 ? -30.457 -6.246 7.116 1.00 68.81 98 SER A O 1
ATOM 748 N N . ALA A 1 99 ? -32.384 -5.105 7.084 1.00 67.31 99 ALA A N 1
ATOM 749 C CA . ALA A 1 99 ? -31.976 -4.117 8.076 1.00 67.31 99 ALA A CA 1
ATOM 750 C C . ALA A 1 99 ? -32.271 -4.630 9.494 1.00 67.31 99 ALA A C 1
ATOM 752 O O . ALA A 1 99 ? -31.389 -4.547 10.344 1.00 67.31 99 ALA A O 1
ATOM 753 N N . LEU A 1 100 ? -33.428 -5.268 9.716 1.00 68.12 100 LEU A N 1
ATOM 754 C CA . LEU A 1 100 ? -33.809 -5.865 11.004 1.00 68.12 100 LEU A CA 1
ATOM 755 C C . LEU A 1 100 ? -32.824 -6.962 11.453 1.00 68.12 100 LEU A C 1
ATOM 757 O O . LEU A 1 100 ? -32.363 -6.947 12.589 1.00 68.12 100 LEU A O 1
ATOM 761 N N . SER A 1 101 ? -32.422 -7.857 10.544 1.00 71.88 101 SER A N 1
ATOM 762 C CA . SER A 1 101 ? -31.421 -8.904 10.818 1.00 71.88 101 SER A CA 1
ATOM 763 C C . SER A 1 101 ? -30.076 -8.334 11.290 1.00 71.88 101 SER A C 1
ATOM 765 O O . SER A 1 101 ? -29.422 -8.928 12.143 1.00 71.88 101 SER A O 1
ATOM 767 N N . ARG A 1 102 ? -29.670 -7.155 10.800 1.00 65.94 102 ARG A N 1
ATOM 768 C CA . ARG A 1 102 ? -28.437 -6.483 11.244 1.00 65.94 102 ARG A CA 1
ATOM 769 C C . ARG A 1 102 ? -28.550 -5.870 12.642 1.00 65.94 102 ARG A C 1
ATOM 771 O O . ARG A 1 102 ? -27.520 -5.705 13.288 1.00 65.94 102 ARG A O 1
ATOM 778 N N . TYR A 1 103 ? -29.760 -5.557 13.110 1.00 67.31 103 TYR A N 1
ATOM 779 C CA . TYR A 1 103 ? -29.998 -5.165 14.506 1.00 67.31 103 TYR A CA 1
ATOM 780 C C . TYR A 1 103 ? -29.917 -6.352 15.457 1.00 67.31 103 TYR A C 1
ATOM 782 O O . TYR A 1 103 ? -29.411 -6.206 16.566 1.00 67.31 103 TYR A O 1
ATOM 790 N N . ASP A 1 104 ? -30.399 -7.513 15.017 1.00 66.06 104 ASP A N 1
ATOM 791 C CA . ASP A 1 104 ? -30.453 -8.719 15.845 1.00 66.06 104 ASP A CA 1
ATOM 792 C C . ASP A 1 104 ? -29.048 -9.295 16.123 1.00 66.06 104 ASP A C 1
ATOM 794 O O . ASP A 1 104 ? -28.802 -9.956 17.135 1.00 66.06 104 ASP A O 1
ATOM 798 N N . HIS A 1 105 ? -28.072 -8.955 15.271 1.00 63.62 105 HIS A N 1
ATOM 799 C CA . HIS A 1 105 ? -26.649 -9.204 15.504 1.00 63.62 105 HIS A CA 1
ATOM 800 C C . HIS A 1 105 ? -26.091 -8.314 16.628 1.00 63.62 105 HIS A C 1
ATOM 802 O O . HIS A 1 105 ? -25.469 -7.267 16.419 1.00 63.62 105 HIS A O 1
ATOM 808 N N . THR A 1 106 ? -26.315 -8.787 17.851 1.00 63.06 106 THR A N 1
ATOM 809 C CA . THR A 1 106 ? -25.833 -8.216 19.113 1.00 63.06 106 THR A CA 1
ATOM 810 C C . THR A 1 106 ? -24.428 -8.669 19.484 1.00 63.06 106 THR A C 1
ATOM 812 O O . THR A 1 106 ? -23.826 -8.064 20.370 1.00 63.06 106 THR A O 1
ATOM 815 N N . GLU A 1 107 ? -23.866 -9.674 18.814 1.00 71.50 107 GLU A N 1
ATOM 816 C CA . GLU A 1 107 ? -22.463 -10.036 18.987 1.00 71.50 107 GLU A CA 1
ATOM 817 C C . GLU A 1 107 ? -21.576 -9.265 18.008 1.00 71.50 107 GLU A C 1
ATOM 819 O O . GLU A 1 107 ? -21.856 -9.210 16.810 1.00 71.50 107 GLU A O 1
ATOM 824 N N . PRO A 1 108 ? -20.498 -8.641 18.501 1.00 73.94 108 PRO A N 1
ATOM 825 C CA . PRO A 1 108 ? -19.588 -7.933 17.631 1.00 73.94 108 PRO A CA 1
ATOM 826 C C . PRO A 1 108 ? -18.737 -8.897 16.811 1.00 73.94 108 PRO A C 1
ATOM 828 O O . PRO A 1 108 ? -17.966 -9.682 17.362 1.00 73.94 108 PRO A O 1
ATOM 831 N N . GLU A 1 109 ? -18.806 -8.773 15.490 1.00 86.75 109 GLU A N 1
ATOM 832 C CA . GLU A 1 109 ? -17.877 -9.461 14.605 1.00 86.75 109 GLU A CA 1
ATOM 833 C C . GLU A 1 109 ? -16.454 -8.915 14.821 1.00 86.75 109 GLU A C 1
ATOM 835 O O . GLU A 1 109 ? -16.219 -7.701 14.854 1.00 86.75 109 GLU A O 1
ATOM 840 N N . ILE A 1 110 ? -15.489 -9.817 15.007 1.00 90.25 110 ILE A N 1
ATOM 841 C CA . ILE A 1 110 ? -14.084 -9.461 15.211 1.00 90.25 110 ILE A CA 1
ATOM 842 C C . ILE A 1 110 ? -13.321 -9.758 13.928 1.00 90.25 110 ILE A C 1
ATOM 844 O O . ILE A 1 110 ? -13.107 -10.918 13.571 1.00 90.25 110 ILE A O 1
ATOM 848 N N . TRP A 1 111 ? -12.823 -8.707 13.285 1.00 92.19 111 TRP A N 1
ATOM 849 C CA . TRP A 1 111 ? -11.847 -8.864 12.221 1.00 92.19 111 TRP A CA 1
ATOM 850 C C . TRP A 1 111 ? -10.483 -9.203 12.816 1.00 92.19 111 TRP A C 1
ATOM 852 O O . TRP A 1 111 ? -10.051 -8.607 13.809 1.00 92.19 111 TRP A O 1
ATOM 862 N N . ARG A 1 112 ? -9.783 -10.157 12.197 1.00 92.00 112 ARG A N 1
ATOM 863 C CA . ARG A 1 112 ? -8.456 -10.607 12.628 1.00 92.00 112 ARG A CA 1
ATOM 864 C C . ARG A 1 112 ? -7.512 -10.705 11.437 1.00 92.00 112 ARG A C 1
ATOM 866 O O . ARG A 1 112 ? -7.884 -11.210 10.384 1.00 92.00 112 ARG A O 1
ATOM 873 N N . SER A 1 113 ? -6.271 -10.279 11.638 1.00 89.81 113 SER A N 1
ATOM 874 C CA . SER A 1 113 ? -5.189 -10.377 10.662 1.00 89.81 113 SER A CA 1
ATOM 875 C C . SER A 1 113 ? -3.914 -10.892 11.316 1.00 89.81 113 SER A C 1
ATOM 877 O O . SER A 1 113 ? -3.521 -10.442 12.395 1.00 89.81 113 SER A O 1
ATOM 879 N N . GLY A 1 114 ? -3.283 -11.859 10.650 1.00 89.75 114 GLY A N 1
ATOM 880 C CA . GLY A 1 114 ? -2.230 -12.690 11.222 1.00 89.75 114 GLY A CA 1
ATOM 881 C C . GLY A 1 114 ? -2.781 -13.886 12.020 1.00 89.75 114 GLY A C 1
ATOM 882 O O . GLY A 1 114 ? -3.997 -14.082 12.099 1.00 89.75 114 GLY A O 1
ATOM 883 N N . PRO A 1 115 ? -1.901 -14.701 12.625 1.00 92.38 115 PRO A N 1
ATOM 884 C CA . PRO A 1 115 ? -0.447 -14.546 12.654 1.00 92.38 115 PRO A CA 1
ATOM 885 C C . PRO A 1 115 ? 0.192 -14.823 11.288 1.00 92.38 115 PRO A C 1
ATOM 887 O O . PRO A 1 115 ? -0.223 -15.725 10.563 1.00 92.38 115 PRO A O 1
ATOM 890 N N . TYR A 1 116 ? 1.208 -14.039 10.938 1.00 93.12 116 TYR A N 1
ATOM 891 C CA . TYR A 1 116 ? 1.957 -14.218 9.696 1.00 93.12 116 TYR A CA 1
ATOM 892 C C . TYR A 1 116 ? 3.155 -15.157 9.920 1.00 93.12 116 TYR A C 1
ATOM 894 O O . TYR A 1 116 ? 3.826 -15.039 10.947 1.00 93.12 116 TYR A O 1
ATOM 902 N N . PRO A 1 117 ? 3.446 -16.093 8.997 1.00 94.00 117 PRO A N 1
ATOM 903 C CA . PRO A 1 117 ? 4.584 -16.998 9.129 1.00 94.00 117 PRO A CA 1
ATOM 904 C C . PRO A 1 117 ? 5.907 -16.276 8.847 1.00 94.00 117 PRO A C 1
ATOM 906 O O . PRO A 1 117 ? 5.974 -15.405 7.975 1.00 94.00 117 PRO A O 1
ATOM 909 N N . GLN A 1 118 ? 6.968 -16.679 9.547 1.00 93.69 118 GLN A N 1
ATOM 910 C CA . GLN A 1 118 ? 8.341 -16.281 9.227 1.00 93.69 118 GLN A CA 1
ATOM 911 C C . GLN A 1 118 ? 8.862 -17.066 8.021 1.00 93.69 118 GLN A C 1
ATOM 913 O O . GLN A 1 118 ? 8.502 -18.226 7.818 1.00 93.69 118 GLN A O 1
ATOM 918 N N . TYR A 1 119 ? 9.745 -16.444 7.242 1.00 94.88 119 TYR A N 1
ATOM 919 C CA . TYR A 1 119 ? 10.357 -17.075 6.073 1.00 94.88 119 TYR A CA 1
ATOM 920 C C . TYR A 1 119 ? 11.882 -16.961 6.105 1.00 94.88 119 TYR A C 1
ATOM 922 O O . TYR A 1 119 ? 12.427 -15.938 6.506 1.00 94.88 119 TYR A O 1
ATOM 930 N N . GLU A 1 120 ? 12.583 -17.984 5.617 1.00 94.31 120 GLU A N 1
ATOM 931 C CA . GLU A 1 120 ? 14.051 -17.959 5.488 1.00 94.31 120 GLU A CA 1
ATOM 932 C C . GLU A 1 120 ? 14.534 -17.363 4.158 1.00 94.31 120 GLU A C 1
ATOM 934 O O . GLU A 1 120 ? 15.671 -16.906 4.056 1.00 94.31 120 GLU A O 1
ATOM 939 N N . ALA A 1 121 ? 13.675 -17.357 3.134 1.00 92.94 121 ALA A N 1
ATOM 940 C CA . ALA A 1 121 ? 13.975 -16.818 1.811 1.00 92.94 121 ALA A CA 1
ATOM 941 C C . ALA A 1 121 ? 12.704 -16.334 1.096 1.00 92.94 121 ALA A C 1
ATOM 943 O O . ALA A 1 121 ? 11.612 -16.883 1.294 1.00 92.94 121 ALA A O 1
ATOM 944 N N . ILE A 1 122 ? 12.857 -15.349 0.204 1.00 93.44 122 ILE A N 1
ATOM 945 C CA . ILE A 1 122 ? 11.782 -14.926 -0.697 1.00 93.44 122 ILE A CA 1
ATOM 946 C C . ILE A 1 122 ? 11.760 -15.848 -1.926 1.00 93.44 122 ILE A C 1
ATOM 948 O O . ILE A 1 122 ? 12.772 -16.148 -2.565 1.00 93.44 122 ILE A O 1
ATOM 952 N N . ASN A 1 123 ? 10.575 -16.339 -2.270 1.00 92.31 123 ASN A N 1
ATOM 953 C CA . ASN A 1 123 ? 10.329 -17.225 -3.397 1.00 92.31 123 ASN A CA 1
ATOM 954 C C . ASN A 1 123 ? 9.073 -16.798 -4.175 1.00 92.31 123 ASN A C 1
ATOM 956 O O . ASN A 1 123 ? 8.403 -15.821 -3.849 1.00 92.31 123 ASN A O 1
ATOM 960 N N . GLY A 1 124 ? 8.758 -17.521 -5.252 1.00 90.44 124 GLY A N 1
ATOM 961 C CA . GLY A 1 124 ? 7.643 -17.173 -6.135 1.00 90.44 124 GLY A CA 1
ATOM 962 C C . GLY A 1 124 ? 6.269 -17.132 -5.452 1.00 90.44 124 GLY A C 1
ATOM 963 O O . GLY A 1 124 ? 5.417 -16.361 -5.893 1.00 90.44 124 GLY A O 1
ATOM 964 N N . GLN A 1 125 ? 6.080 -17.925 -4.392 1.00 92.38 125 GLN A N 1
ATOM 965 C CA . GLN A 1 125 ? 4.810 -18.101 -3.683 1.00 92.38 125 GLN A CA 1
ATOM 966 C C . GLN A 1 125 ? 4.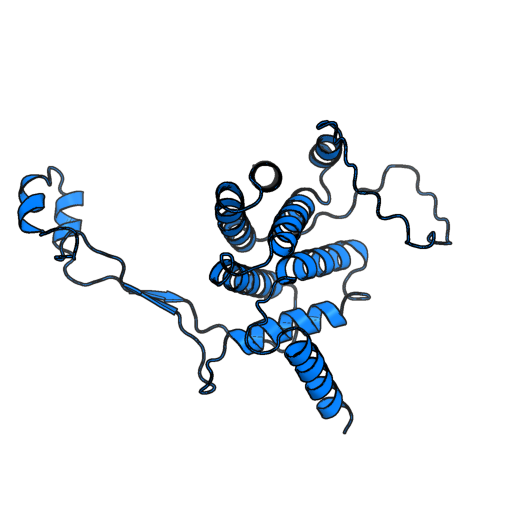621 -17.054 -2.580 1.00 92.38 125 GLN A C 1
ATOM 968 O O . GLN A 1 125 ? 3.571 -16.426 -2.511 1.00 92.38 125 GLN A O 1
ATOM 973 N N . ASN A 1 126 ? 5.642 -16.815 -1.751 1.00 95.38 126 ASN A N 1
ATOM 974 C CA . ASN A 1 126 ? 5.532 -15.909 -0.601 1.00 95.38 126 ASN A CA 1
ATOM 975 C C . ASN A 1 126 ? 5.852 -14.437 -0.928 1.00 95.38 126 ASN A C 1
ATOM 977 O O . ASN A 1 126 ? 5.494 -13.549 -0.153 1.00 95.38 126 ASN A O 1
ATOM 981 N N . ARG A 1 127 ? 6.494 -14.143 -2.070 1.00 95.12 127 ARG A N 1
ATOM 982 C CA . ARG A 1 127 ? 6.919 -12.772 -2.416 1.00 95.12 127 ARG A CA 1
ATOM 983 C C . ARG A 1 127 ? 5.775 -11.769 -2.368 1.00 95.12 127 ARG A C 1
ATOM 985 O O . ARG A 1 127 ? 5.913 -10.720 -1.761 1.00 95.12 127 ARG A O 1
ATOM 992 N N . GLN A 1 128 ? 4.635 -12.088 -2.978 1.00 96.12 128 GLN A N 1
ATOM 993 C CA . GLN A 1 128 ? 3.539 -11.129 -3.106 1.00 96.12 128 GLN A CA 1
ATOM 994 C C . GLN A 1 128 ? 2.904 -10.836 -1.742 1.00 96.12 128 GLN A C 1
ATOM 996 O O . GLN A 1 128 ? 2.620 -9.678 -1.448 1.00 96.12 128 GLN A O 1
ATOM 1001 N N . SER A 1 129 ? 2.761 -11.849 -0.879 1.00 95.94 129 SER A N 1
ATOM 1002 C CA . SER A 1 129 ? 2.263 -11.667 0.490 1.00 95.94 129 SER A CA 1
ATOM 1003 C C . SER A 1 129 ? 3.226 -10.855 1.358 1.00 95.94 129 SER A C 1
ATOM 1005 O O . SER A 1 129 ? 2.782 -9.967 2.078 1.00 95.94 129 SER A O 1
ATOM 1007 N N . ILE A 1 130 ? 4.537 -11.103 1.249 1.00 96.44 130 ILE A N 1
ATOM 1008 C CA . ILE A 1 130 ? 5.564 -10.352 1.988 1.00 96.44 130 ILE A CA 1
ATOM 1009 C C . ILE A 1 130 ? 5.549 -8.878 1.570 1.00 96.44 130 ILE A C 1
ATOM 1011 O O . ILE A 1 130 ? 5.497 -7.993 2.420 1.00 96.44 130 ILE A O 1
ATOM 1015 N N . LEU A 1 131 ? 5.560 -8.604 0.260 1.00 96.69 131 LEU A N 1
ATOM 1016 C CA . LEU A 1 131 ? 5.558 -7.235 -0.262 1.00 96.69 131 LEU A CA 1
ATOM 1017 C C . LEU A 1 131 ? 4.261 -6.495 0.100 1.00 96.69 131 LEU A C 1
ATOM 1019 O O . LEU A 1 131 ? 4.320 -5.332 0.490 1.00 96.69 131 LEU A O 1
ATOM 1023 N N . SER A 1 132 ? 3.109 -7.171 0.045 1.00 96.62 132 SER A N 1
ATOM 1024 C CA . SER A 1 132 ? 1.828 -6.577 0.459 1.00 96.62 132 SER A CA 1
ATOM 1025 C C . SER A 1 132 ? 1.844 -6.196 1.939 1.00 96.62 132 SER A C 1
ATOM 1027 O O . SER A 1 132 ? 1.496 -5.072 2.281 1.00 96.62 132 SER A O 1
ATOM 1029 N N . TYR A 1 133 ? 2.329 -7.086 2.811 1.00 95.00 133 TYR A N 1
ATOM 1030 C CA . TYR A 1 133 ? 2.449 -6.803 4.243 1.00 95.00 133 TYR A CA 1
ATOM 1031 C C . TYR A 1 133 ? 3.377 -5.613 4.520 1.00 95.00 133 TYR A C 1
ATOM 1033 O O . TYR A 1 133 ? 3.024 -4.702 5.260 1.00 95.00 133 TYR A O 1
ATOM 1041 N N . LEU A 1 134 ? 4.551 -5.575 3.885 1.00 94.56 134 LEU A N 1
ATOM 1042 C CA . LEU A 1 134 ? 5.490 -4.461 4.041 1.00 94.56 134 LEU A CA 1
ATOM 1043 C C . LEU A 1 134 ? 4.891 -3.125 3.586 1.00 94.56 134 LEU A C 1
ATOM 1045 O O . LEU A 1 134 ? 5.139 -2.098 4.218 1.00 94.56 134 LEU A O 1
ATOM 1049 N N . LEU A 1 135 ? 4.099 -3.137 2.511 1.00 95.38 135 LEU A N 1
ATOM 1050 C CA . LEU A 1 135 ? 3.411 -1.940 2.037 1.00 95.38 135 LEU A CA 1
ATOM 1051 C C . LEU A 1 135 ? 2.286 -1.521 2.994 1.00 95.38 135 LEU A C 1
ATOM 1053 O O . LEU A 1 135 ? 2.131 -0.335 3.262 1.00 95.38 135 LEU A O 1
ATOM 1057 N N . GLN A 1 136 ? 1.576 -2.476 3.597 1.00 93.62 136 GLN A N 1
ATOM 1058 C CA . GLN A 1 136 ? 0.612 -2.202 4.664 1.00 93.62 136 GLN A CA 1
ATOM 1059 C C . GLN A 1 136 ? 1.285 -1.551 5.885 1.00 93.62 136 GLN A C 1
ATOM 1061 O O . GLN A 1 136 ? 0.739 -0.627 6.490 1.00 93.62 136 GLN A O 1
ATOM 1066 N N . CYS A 1 137 ? 2.486 -2.001 6.255 1.00 91.25 137 CYS A N 1
ATOM 1067 C CA . CYS A 1 137 ? 3.245 -1.397 7.348 1.00 91.25 137 CYS A CA 1
ATOM 1068 C C . CYS A 1 137 ? 3.702 0.023 7.006 1.00 91.25 137 CYS A C 1
ATOM 1070 O O . CYS A 1 137 ? 3.584 0.905 7.852 1.00 91.25 137 CYS A O 1
ATOM 1072 N N . TYR A 1 138 ? 4.123 0.270 5.762 1.00 93.19 138 TYR A N 1
ATOM 1073 C CA . TYR A 1 138 ? 4.356 1.628 5.264 1.00 93.19 138 TYR A CA 1
ATOM 1074 C C . TYR A 1 138 ? 3.093 2.496 5.392 1.00 93.19 138 TYR A C 1
ATOM 1076 O O . TYR A 1 138 ? 3.142 3.582 5.963 1.00 93.19 138 TYR A O 1
ATOM 1084 N N . ASN A 1 139 ? 1.941 1.985 4.942 1.00 94.12 139 ASN A N 1
ATOM 1085 C CA . ASN A 1 139 ? 0.658 2.686 5.015 1.00 94.12 139 ASN A CA 1
ATOM 1086 C C . ASN A 1 139 ? 0.242 3.007 6.465 1.00 94.12 139 ASN A C 1
ATOM 1088 O O . ASN A 1 139 ? -0.403 4.022 6.707 1.00 94.12 139 ASN A O 1
ATOM 1092 N N . SER A 1 140 ? 0.637 2.185 7.445 1.00 91.50 140 SER A N 1
ATOM 1093 C CA . SER A 1 140 ? 0.286 2.394 8.859 1.00 91.50 140 SER A CA 1
ATOM 1094 C C . SER A 1 140 ? 0.959 3.605 9.513 1.00 91.50 140 SER A C 1
ATOM 1096 O O . SER A 1 140 ? 0.454 4.113 10.511 1.00 91.50 140 SER A O 1
ATOM 1098 N N . CYS A 1 141 ? 2.072 4.080 8.952 1.00 89.25 141 CYS A N 1
ATOM 1099 C CA . CYS A 1 141 ? 2.792 5.261 9.422 1.00 89.25 141 CYS A CA 1
ATOM 1100 C C . CYS A 1 141 ? 2.931 6.325 8.327 1.00 89.25 141 CYS A C 1
ATOM 1102 O O . CYS A 1 141 ? 3.796 7.187 8.429 1.00 89.25 141 CYS A O 1
ATOM 1104 N N . ILE A 1 142 ? 2.083 6.279 7.292 1.00 91.75 142 ILE A N 1
ATOM 1105 C CA . ILE A 1 142 ? 2.195 7.145 6.112 1.00 91.75 142 ILE A CA 1
ATOM 1106 C C . ILE A 1 142 ? 2.075 8.634 6.444 1.00 91.75 142 ILE A C 1
ATOM 1108 O O . ILE A 1 142 ? 2.797 9.440 5.879 1.00 91.75 142 ILE A O 1
ATOM 1112 N N . SER A 1 143 ? 1.249 9.007 7.427 1.00 92.94 143 SER A N 1
ATOM 1113 C CA . SER A 1 143 ? 1.088 10.409 7.854 1.00 92.94 143 SER A CA 1
ATOM 1114 C C . SER A 1 143 ? 2.342 11.051 8.425 1.00 92.94 143 SER A C 1
ATOM 1116 O O . SER A 1 143 ? 2.422 12.255 8.635 1.00 92.94 143 SER A O 1
ATOM 1118 N N . ASP A 1 144 ? 3.297 10.197 8.721 1.00 89.25 144 ASP A N 1
ATOM 1119 C CA . ASP A 1 144 ? 4.396 10.410 9.617 1.00 89.25 144 ASP A CA 1
ATOM 1120 C C . ASP A 1 144 ? 5.724 10.399 8.831 1.00 89.25 144 ASP A C 1
ATOM 1122 O O . ASP A 1 144 ? 6.790 10.565 9.430 1.00 89.25 144 ASP A O 1
ATOM 1126 N N . LEU A 1 145 ? 5.661 10.172 7.511 1.00 89.38 145 LEU A N 1
ATOM 1127 C CA . LEU A 1 145 ? 6.786 10.077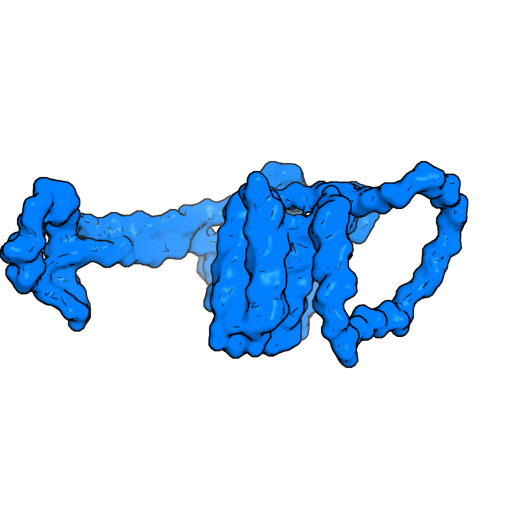 6.582 1.00 89.38 145 LEU A CA 1
ATOM 1128 C C . LEU A 1 145 ? 7.079 11.418 5.913 1.00 89.38 145 LEU A C 1
ATOM 1130 O O . LEU A 1 145 ? 6.214 12.285 5.778 1.00 89.38 145 LEU A O 1
ATOM 1134 N N . SER A 1 146 ? 8.312 11.566 5.437 1.00 91.69 146 SER A N 1
ATOM 1135 C CA . SER A 1 146 ? 8.706 12.722 4.638 1.00 91.69 146 SER A CA 1
ATOM 1136 C C . SER A 1 146 ? 7.953 12.819 3.304 1.00 91.69 146 SER A C 1
ATOM 1138 O O . SER A 1 146 ? 7.606 11.821 2.669 1.00 91.69 146 SER A O 1
ATOM 1140 N N . GLU A 1 147 ? 7.795 14.046 2.801 1.00 91.50 147 GLU A N 1
ATOM 1141 C CA . GLU A 1 147 ? 7.231 14.302 1.469 1.00 91.50 147 GLU A CA 1
ATOM 1142 C C . GLU A 1 147 ? 8.025 13.592 0.358 1.00 91.50 147 GLU A C 1
ATOM 1144 O O . GLU A 1 147 ? 7.454 13.075 -0.602 1.00 91.50 147 GLU A O 1
ATOM 1149 N N . LEU A 1 148 ? 9.349 13.486 0.520 1.00 90.94 148 LEU A N 1
ATOM 1150 C CA . LEU A 1 148 ? 10.198 12.723 -0.392 1.00 90.94 148 LEU A CA 1
ATOM 1151 C C . LEU A 1 148 ? 9.769 11.251 -0.460 1.00 90.94 148 LEU A C 1
ATOM 1153 O O . LEU A 1 148 ? 9.706 10.685 -1.553 1.00 90.94 148 LEU A O 1
ATOM 1157 N N . SER A 1 149 ? 9.442 10.638 0.682 1.00 92.25 149 SER A N 1
ATOM 1158 C CA . SER A 1 149 ? 8.928 9.269 0.728 1.00 92.25 149 SER A CA 1
ATOM 1159 C C . SER A 1 149 ? 7.627 9.136 -0.068 1.00 92.25 149 SER A C 1
ATOM 1161 O O . SER A 1 149 ? 7.517 8.227 -0.891 1.00 92.25 149 SER A O 1
ATOM 1163 N N . HIS A 1 150 ? 6.691 10.081 0.074 1.00 95.31 150 HIS A N 1
ATOM 1164 C CA . HIS A 1 150 ? 5.441 10.096 -0.695 1.00 95.31 150 HIS A CA 1
ATOM 1165 C C . HIS A 1 150 ? 5.670 10.235 -2.203 1.00 95.31 150 HIS A C 1
ATOM 1167 O O . HIS A 1 150 ? 5.091 9.496 -3.001 1.00 95.31 150 HIS A O 1
ATOM 1173 N N . GLN A 1 151 ? 6.558 11.141 -2.619 1.00 94.88 151 GLN A N 1
ATOM 1174 C CA . GLN A 1 151 ? 6.891 11.301 -4.034 1.00 94.88 151 GLN A CA 1
ATOM 1175 C C . GLN A 1 151 ? 7.510 10.020 -4.611 1.00 94.88 151 GLN A C 1
ATOM 1177 O O . GLN A 1 151 ? 7.185 9.617 -5.733 1.00 94.88 151 GLN A O 1
ATOM 1182 N N . MET A 1 152 ? 8.394 9.364 -3.853 1.00 92.88 152 MET A N 1
ATOM 1183 C CA . MET A 1 152 ? 8.990 8.090 -4.255 1.00 92.88 152 MET A CA 1
ATOM 1184 C C . MET A 1 152 ? 7.962 6.957 -4.281 1.00 92.88 152 MET A C 1
ATOM 1186 O O . MET A 1 152 ? 7.998 6.148 -5.206 1.00 92.88 152 MET A O 1
ATOM 1190 N N . TYR A 1 153 ? 7.009 6.939 -3.347 1.00 96.00 153 TYR A N 1
ATOM 1191 C CA . TYR A 1 153 ? 5.883 6.008 -3.335 1.00 96.00 153 TYR A CA 1
ATOM 1192 C C . TYR A 1 153 ? 5.042 6.123 -4.610 1.00 96.00 153 TYR A C 1
ATOM 1194 O O . TYR A 1 153 ? 4.838 5.123 -5.299 1.00 96.00 153 TYR A O 1
ATOM 1202 N N . CYS A 1 154 ? 4.621 7.337 -4.985 1.00 97.31 154 CYS A N 1
ATOM 1203 C CA . CYS A 1 154 ? 3.843 7.571 -6.206 1.00 97.31 154 CYS A CA 1
ATOM 1204 C C . CYS A 1 154 ? 4.594 7.114 -7.461 1.00 97.31 154 CYS A C 1
ATOM 1206 O O . CYS A 1 154 ? 4.042 6.399 -8.299 1.00 97.31 154 CYS A O 1
ATOM 1208 N N . LYS A 1 155 ? 5.879 7.476 -7.573 1.00 95.12 155 LYS A N 1
ATOM 1209 C CA . LYS A 1 155 ? 6.730 7.081 -8.707 1.00 95.12 155 LYS A CA 1
ATOM 1210 C C . LYS A 1 155 ? 6.940 5.568 -8.760 1.00 95.12 155 LYS A C 1
ATOM 1212 O O . LYS A 1 155 ? 6.874 4.991 -9.842 1.00 95.12 155 LYS A O 1
ATOM 1217 N N . ALA A 1 156 ? 7.180 4.924 -7.618 1.00 95.56 156 ALA A N 1
ATOM 1218 C CA . ALA A 1 156 ? 7.314 3.474 -7.530 1.00 95.56 156 ALA A CA 1
ATOM 1219 C C . ALA A 1 156 ? 6.016 2.779 -7.961 1.00 95.56 156 ALA A C 1
ATOM 1221 O O . ALA A 1 156 ? 6.070 1.862 -8.777 1.00 95.56 156 ALA A O 1
ATOM 1222 N N . CYS A 1 157 ? 4.860 3.257 -7.491 1.00 96.56 157 CYS A N 1
ATOM 1223 C CA . CYS A 1 157 ? 3.557 2.699 -7.843 1.00 96.56 157 CYS A CA 1
ATOM 1224 C C . CYS A 1 157 ? 3.242 2.823 -9.337 1.00 96.56 157 CYS A C 1
ATOM 1226 O O . CYS A 1 157 ? 2.887 1.832 -9.970 1.00 96.56 157 CYS A O 1
ATOM 1228 N N . SER A 1 158 ? 3.441 4.015 -9.906 1.00 95.25 158 SER A N 1
ATOM 1229 C CA . SER A 1 158 ? 3.273 4.268 -11.341 1.00 95.25 158 SER A CA 1
ATOM 1230 C C . SER A 1 158 ? 4.188 3.365 -12.174 1.00 95.25 158 SER A C 1
ATOM 1232 O O . SER A 1 158 ? 3.713 2.645 -13.046 1.00 95.25 158 SER A O 1
ATOM 1234 N N . ARG A 1 159 ? 5.486 3.286 -11.850 1.00 93.19 159 ARG A N 1
ATOM 1235 C CA . ARG A 1 159 ? 6.431 2.408 -12.565 1.00 93.19 159 ARG A CA 1
ATOM 1236 C C . ARG A 1 159 ? 6.054 0.939 -12.460 1.00 93.19 159 ARG A C 1
ATOM 1238 O O . ARG A 1 159 ? 6.111 0.220 -13.453 1.00 93.19 159 ARG A O 1
ATOM 1245 N N . LEU A 1 160 ? 5.675 0.484 -11.269 1.00 93.94 160 LEU A N 1
ATOM 1246 C CA . LEU A 1 160 ? 5.201 -0.879 -11.063 1.00 93.94 160 LEU A CA 1
ATOM 1247 C C . LEU A 1 160 ? 3.978 -1.160 -11.941 1.00 93.94 160 LEU A C 1
ATOM 1249 O O . LEU A 1 160 ? 3.905 -2.224 -12.550 1.00 93.94 160 LEU A O 1
ATOM 1253 N N . ALA A 1 161 ? 3.059 -0.205 -12.067 1.00 93.31 161 ALA A N 1
ATOM 1254 C CA . ALA A 1 161 ? 1.875 -0.356 -12.894 1.00 93.31 161 ALA A CA 1
ATOM 1255 C C . ALA A 1 161 ? 2.181 -0.372 -14.406 1.00 93.31 161 ALA A C 1
ATOM 1257 O O . ALA A 1 161 ? 1.626 -1.196 -15.125 1.00 93.31 161 ALA A O 1
ATOM 1258 N N . THR A 1 162 ? 3.102 0.466 -14.881 1.00 91.69 162 THR A N 1
ATOM 1259 C CA . THR A 1 162 ? 3.349 0.665 -16.321 1.00 91.69 162 THR A CA 1
ATOM 1260 C C . THR A 1 162 ? 4.464 -0.199 -16.916 1.00 91.69 162 THR A C 1
ATOM 1262 O O . THR A 1 162 ? 4.534 -0.347 -18.135 1.00 91.69 162 THR A O 1
ATOM 1265 N N . THR A 1 163 ? 5.335 -0.809 -16.101 1.00 89.38 163 THR A N 1
ATOM 1266 C CA . THR A 1 163 ? 6.466 -1.604 -16.620 1.00 89.38 163 THR A CA 1
ATOM 1267 C C . THR A 1 163 ? 5.989 -2.800 -17.453 1.00 89.38 163 THR A C 1
ATOM 1269 O O . THR A 1 163 ? 5.314 -3.699 -16.943 1.00 89.38 163 THR A O 1
ATOM 1272 N N . GLY A 1 164 ? 6.413 -2.833 -18.719 1.00 84.00 164 GLY A N 1
ATOM 1273 C CA . GLY A 1 164 ? 6.123 -3.900 -19.683 1.00 84.00 164 GLY A CA 1
ATOM 1274 C C . GLY A 1 164 ? 4.805 -3.759 -20.446 1.00 84.00 164 GLY A C 1
ATOM 1275 O O . GLY A 1 164 ? 4.302 -4.750 -20.987 1.00 84.00 164 GLY A O 1
ATOM 1276 N N . PHE A 1 165 ? 4.255 -2.543 -20.490 1.00 83.00 165 PHE A N 1
ATOM 1277 C CA . PHE A 1 165 ? 3.091 -2.181 -21.295 1.00 83.00 165 PHE A CA 1
ATOM 1278 C C . PHE A 1 165 ? 3.462 -1.100 -22.321 1.00 83.00 165 PHE A C 1
ATOM 1280 O O . PHE A 1 165 ? 4.027 -0.071 -21.951 1.00 83.00 165 PHE A O 1
ATOM 1287 N N . ASP A 1 166 ? 3.118 -1.331 -23.590 1.00 64.19 166 ASP A N 1
ATOM 1288 C CA . ASP A 1 166 ? 3.353 -0.407 -24.708 1.00 64.19 166 ASP A CA 1
ATOM 1289 C C . ASP A 1 166 ? 2.570 0.906 -24.539 1.00 64.19 166 ASP A C 1
ATOM 1291 O O . ASP A 1 166 ? 3.168 1.978 -24.440 1.00 64.19 166 ASP A O 1
ATOM 1295 N N . ASP A 1 167 ? 1.247 0.808 -24.363 1.00 56.66 167 ASP A N 1
ATOM 1296 C CA . ASP A 1 167 ? 0.313 1.950 -24.335 1.00 56.66 167 ASP A CA 1
ATOM 1297 C C . ASP A 1 167 ? 0.476 2.885 -23.125 1.00 56.66 167 ASP A C 1
ATOM 1299 O O . ASP A 1 167 ? 0.029 4.031 -23.143 1.00 56.66 167 ASP A O 1
ATOM 1303 N N . LEU A 1 168 ? 1.113 2.413 -22.050 1.00 56.34 168 LEU A N 1
ATOM 1304 C CA . LEU A 1 168 ? 1.290 3.181 -20.813 1.00 56.34 168 LEU A CA 1
ATOM 1305 C C . LEU A 1 168 ? 2.644 3.892 -20.735 1.00 56.34 168 LEU A C 1
ATOM 1307 O O . LEU A 1 168 ? 2.810 4.801 -19.919 1.00 56.34 168 LEU A O 1
ATOM 1311 N N . SER A 1 169 ? 3.596 3.504 -21.587 1.00 49.50 169 SER A N 1
ATOM 1312 C CA . SER A 1 169 ? 4.911 4.141 -21.666 1.00 49.50 169 SER A CA 1
ATOM 1313 C C . SER A 1 169 ? 4.842 5.519 -22.340 1.00 49.50 169 SER A C 1
ATOM 1315 O O . SER A 1 169 ? 5.505 6.455 -21.892 1.00 49.50 169 SER A O 1
ATOM 1317 N N . ASP A 1 170 ? 3.937 5.696 -23.308 1.00 42.41 170 ASP A N 1
ATOM 1318 C CA . ASP A 1 170 ? 3.741 6.959 -24.033 1.00 42.41 170 ASP A CA 1
ATOM 1319 C C . ASP A 1 170 ? 3.011 8.037 -23.219 1.00 42.41 170 ASP A C 1
ATOM 1321 O O . ASP A 1 170 ? 3.171 9.238 -23.454 1.00 42.41 170 ASP A O 1
ATOM 1325 N N . ILE A 1 171 ? 2.266 7.653 -22.181 1.00 46.22 171 ILE A N 1
ATOM 1326 C CA . ILE A 1 171 ? 1.589 8.619 -21.307 1.00 46.22 171 ILE A CA 1
ATOM 1327 C C . ILE A 1 171 ? 2.566 9.251 -20.284 1.00 46.22 171 ILE A C 1
ATOM 1329 O O . ILE A 1 171 ? 2.218 10.219 -19.603 1.00 46.22 171 ILE A O 1
ATOM 1333 N N . SER A 1 172 ? 3.817 8.772 -20.225 1.00 41.41 172 SER A N 1
ATOM 1334 C CA . SER A 1 172 ? 4.941 9.487 -19.603 1.00 41.41 172 SER A CA 1
ATOM 1335 C C . SER A 1 172 ? 5.359 10.737 -20.399 1.00 41.41 172 SER A C 1
ATOM 1337 O O . SER A 1 172 ? 6.104 11.563 -19.869 1.00 41.41 172 SER A O 1
ATOM 1339 N N . CYS A 1 173 ? 4.905 10.888 -21.650 1.00 39.16 173 CYS A N 1
ATOM 1340 C CA . CYS A 1 173 ? 5.379 11.918 -22.580 1.00 39.16 173 CYS A CA 1
ATOM 1341 C C . CYS A 1 173 ? 4.335 13.002 -22.911 1.00 39.16 173 CYS A C 1
ATOM 1343 O O . CYS A 1 173 ? 4.693 14.029 -23.485 1.00 39.16 173 CYS A O 1
ATOM 1345 N N . THR A 1 174 ? 3.058 12.829 -22.551 1.00 32.22 174 THR A N 1
ATOM 1346 C CA . THR A 1 174 ? 1.976 13.753 -22.963 1.00 32.22 174 THR A CA 1
ATOM 1347 C C . THR A 1 174 ? 1.550 14.776 -21.910 1.00 32.22 174 THR A C 1
ATOM 1349 O O . THR A 1 174 ? 0.795 15.696 -22.220 1.00 32.22 174 THR A O 1
ATOM 1352 N N . VAL A 1 175 ? 2.105 14.722 -20.698 1.00 33.09 175 VAL A N 1
ATOM 1353 C CA . VAL A 1 175 ? 2.137 15.892 -19.810 1.00 33.09 175 VAL A CA 1
ATOM 1354 C C . VAL A 1 175 ? 3.472 16.569 -20.053 1.00 33.09 175 VAL A C 1
ATOM 1356 O O . VAL A 1 175 ? 4.482 16.011 -19.649 1.00 33.09 175 VAL A O 1
ATOM 1359 N N . LYS A 1 176 ? 3.498 17.743 -20.703 1.00 33.81 176 LYS A N 1
ATOM 1360 C CA . LYS A 1 176 ? 4.700 18.595 -20.736 1.00 33.81 176 LYS A CA 1
ATOM 1361 C C . LYS A 1 176 ? 5.146 18.836 -19.289 1.00 33.81 176 LYS A C 1
ATOM 1363 O O . LYS A 1 176 ? 4.485 19.611 -18.595 1.00 33.81 176 LYS A O 1
ATOM 1368 N N . PRO A 1 177 ? 6.236 18.219 -18.810 1.00 35.28 177 PRO A N 1
ATOM 1369 C CA . PRO A 1 177 ? 6.750 18.510 -17.496 1.00 35.28 177 PRO A CA 1
ATOM 1370 C C . PRO A 1 177 ? 7.771 19.620 -17.702 1.00 35.28 177 PRO A C 1
ATOM 1372 O O . PRO A 1 177 ? 8.845 19.383 -18.249 1.00 35.28 177 PRO A O 1
ATOM 1375 N N . SER A 1 178 ? 7.510 20.822 -17.200 1.00 33.00 178 SER A N 1
ATOM 1376 C CA . SER A 1 178 ? 8.570 21.833 -17.040 1.00 33.00 178 SER A CA 1
ATOM 1377 C C . SER A 1 178 ? 9.659 21.407 -16.030 1.00 33.00 178 SER A C 1
ATOM 1379 O O . SER A 1 178 ? 10.453 22.227 -15.592 1.00 33.00 178 SER A O 1
ATOM 1381 N N . ALA A 1 179 ? 9.717 20.127 -15.655 1.00 36.41 179 ALA A N 1
ATOM 1382 C CA . ALA A 1 179 ? 10.754 19.515 -14.843 1.00 36.41 179 ALA A CA 1
ATOM 1383 C C . ALA A 1 179 ? 10.830 18.008 -15.153 1.00 36.41 179 ALA A C 1
ATOM 1385 O O . ALA A 1 179 ? 10.446 17.158 -14.348 1.00 36.41 179 ALA A O 1
ATOM 1386 N N . SER A 1 180 ? 11.296 17.648 -16.350 1.00 30.91 180 SER A N 1
ATOM 1387 C CA . SER A 1 180 ? 11.785 16.292 -16.603 1.00 30.91 180 SER A CA 1
ATOM 1388 C C . SER A 1 180 ? 13.018 16.051 -15.725 1.00 30.91 180 SER A C 1
ATOM 1390 O O . SER A 1 180 ? 14.089 16.599 -15.985 1.00 30.91 180 SER A O 1
ATOM 1392 N N . PHE A 1 181 ? 12.865 15.253 -14.667 1.00 35.25 181 PHE A N 1
ATOM 1393 C CA . PHE A 1 181 ? 13.973 14.797 -13.828 1.00 35.25 181 PHE A CA 1
ATOM 1394 C C . PHE A 1 181 ? 14.879 13.857 -14.632 1.00 35.25 181 PHE A C 1
ATOM 1396 O O . PHE A 1 181 ? 14.641 12.653 -14.718 1.00 35.25 181 PHE A O 1
ATOM 1403 N N . HIS A 1 182 ? 15.929 14.427 -15.212 1.00 30.72 182 HIS A N 1
ATOM 1404 C CA . HIS A 1 182 ? 17.076 13.704 -15.739 1.00 30.72 182 HIS A CA 1
ATOM 1405 C C . HIS A 1 182 ? 18.062 13.503 -14.577 1.00 30.72 182 HIS A C 1
ATOM 1407 O O . HIS A 1 182 ? 18.713 14.452 -14.152 1.00 30.72 182 HIS A O 1
ATOM 1413 N N . LEU A 1 183 ? 18.187 12.286 -14.040 1.00 34.16 183 LEU A N 1
ATOM 1414 C CA . LEU A 1 183 ? 19.399 11.919 -13.300 1.00 34.16 183 LEU A CA 1
ATOM 1415 C C . LEU A 1 183 ? 20.467 11.552 -14.342 1.00 34.16 183 LEU A C 1
ATOM 1417 O O . LEU A 1 183 ? 20.496 10.433 -14.849 1.00 34.16 183 LEU A O 1
ATOM 1421 N N . GLN A 1 184 ? 21.299 12.522 -14.719 1.00 43.59 184 GLN A N 1
ATOM 1422 C CA . GLN A 1 184 ? 22.592 12.264 -15.355 1.00 43.59 184 GLN A CA 1
ATOM 1423 C C . GLN A 1 184 ? 23.583 11.869 -14.256 1.00 43.59 184 GLN A C 1
ATOM 1425 O O . GLN A 1 184 ? 24.067 12.742 -13.554 1.00 43.59 184 GLN A O 1
ATOM 1430 N N . ASP A 1 185 ? 23.801 10.565 -14.064 1.00 33.34 185 ASP A N 1
ATOM 1431 C CA . ASP A 1 185 ? 25.109 9.981 -13.703 1.00 33.34 185 ASP A CA 1
ATOM 1432 C C . ASP A 1 185 ? 24.985 8.462 -13.516 1.00 33.34 185 ASP A C 1
ATOM 1434 O O . ASP A 1 185 ? 25.049 7.896 -12.427 1.00 33.34 185 ASP A O 1
ATOM 1438 N N . SER A 1 186 ? 24.775 7.751 -14.619 1.00 32.81 186 SER A N 1
ATOM 1439 C CA . SER A 1 186 ? 25.064 6.317 -14.669 1.00 32.81 186 SER A CA 1
ATOM 1440 C C . SER A 1 186 ? 25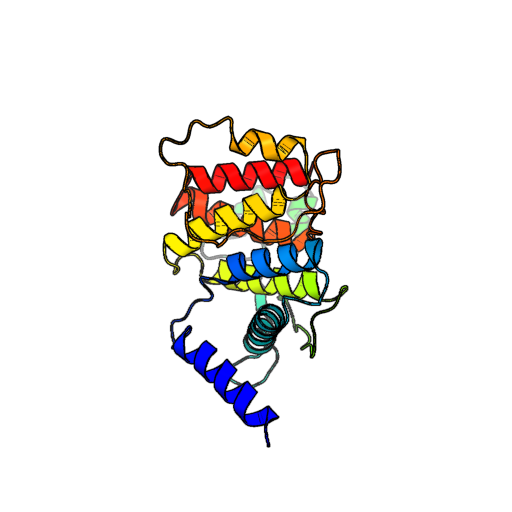.987 6.078 -15.859 1.00 32.81 186 SER A C 1
ATOM 1442 O O . SER A 1 186 ? 25.657 6.521 -16.963 1.00 32.81 186 SER A O 1
ATOM 1444 N N . PRO A 1 187 ? 27.161 5.446 -15.662 1.00 33.75 187 PRO A N 1
ATOM 1445 C CA . PRO A 1 187 ? 28.119 5.250 -16.738 1.00 33.75 187 PRO A CA 1
ATOM 1446 C C . PRO A 1 187 ? 27.497 4.366 -17.828 1.00 33.75 187 PRO A C 1
ATOM 1448 O O . PRO A 1 187 ? 26.697 3.474 -17.522 1.00 33.75 187 PRO A O 1
ATOM 1451 N N . PRO A 1 188 ? 27.836 4.598 -19.107 1.00 34.62 188 PRO A N 1
ATOM 1452 C CA . PRO A 1 188 ? 27.209 3.889 -20.210 1.00 34.62 188 PRO A CA 1
ATOM 1453 C C . PRO A 1 188 ? 27.533 2.388 -20.135 1.00 34.62 188 PRO A C 1
ATOM 1455 O O . PRO A 1 188 ? 28.700 2.028 -19.944 1.00 34.62 188 PRO A O 1
ATOM 1458 N N . PRO A 1 189 ? 26.550 1.492 -20.333 1.00 36.41 189 PRO A N 1
ATOM 1459 C CA . PRO A 1 189 ? 26.822 0.069 -20.435 1.00 36.41 189 PRO A CA 1
ATOM 1460 C C . PRO A 1 189 ? 27.604 -0.197 -21.726 1.00 36.41 189 PRO A C 1
ATOM 1462 O O . PRO A 1 189 ? 27.068 -0.194 -22.836 1.00 36.41 189 PRO A O 1
ATOM 1465 N N . GLN A 1 190 ? 28.904 -0.441 -21.583 1.00 46.12 190 GLN A N 1
ATOM 1466 C CA . GLN A 1 190 ? 29.721 -1.027 -22.635 1.00 46.12 190 GLN A CA 1
ATOM 1467 C C . GLN A 1 190 ? 29.403 -2.524 -22.742 1.00 46.12 190 GLN A C 1
ATOM 1469 O O . GLN A 1 190 ? 30.038 -3.347 -22.100 1.00 46.12 190 GLN A O 1
ATOM 1474 N N . SER A 1 191 ? 28.426 -2.896 -23.566 1.00 37.47 191 SER A N 1
ATOM 1475 C CA . SER A 1 191 ? 28.634 -3.901 -24.618 1.00 37.47 191 SER A CA 1
ATOM 1476 C C . SER A 1 191 ? 27.411 -3.944 -25.531 1.00 37.47 191 SER A C 1
ATOM 1478 O O . SER A 1 191 ? 26.263 -3.978 -25.097 1.00 37.47 191 SER A O 1
ATOM 1480 N N . LYS A 1 192 ? 27.681 -3.898 -26.832 1.00 42.12 192 LYS A N 1
ATOM 1481 C CA . LYS A 1 192 ? 26.688 -3.947 -27.896 1.00 42.12 192 LYS A CA 1
ATOM 1482 C C . LYS A 1 192 ? 26.170 -5.379 -28.046 1.00 42.12 192 LYS A C 1
ATOM 1484 O O . LYS A 1 192 ? 26.929 -6.259 -28.443 1.00 42.12 192 LYS A O 1
ATOM 1489 N N . ARG A 1 193 ? 24.859 -5.564 -27.919 1.00 34.12 193 ARG A N 1
ATOM 1490 C CA . ARG A 1 193 ? 24.097 -6.420 -28.836 1.00 34.12 193 ARG A CA 1
ATOM 1491 C C . ARG A 1 193 ? 22.921 -5.600 -29.344 1.00 34.12 193 ARG A C 1
ATOM 1493 O O . ARG A 1 193 ? 21.995 -5.308 -28.607 1.00 34.12 193 ARG A O 1
ATOM 1500 N N . LYS A 1 194 ? 23.026 -5.156 -30.598 1.00 38.47 194 LYS A N 1
ATOM 1501 C CA . LYS A 1 194 ? 21.913 -4.568 -31.340 1.00 38.47 194 LYS A CA 1
ATOM 1502 C C . LYS A 1 194 ? 20.995 -5.719 -31.758 1.00 38.47 194 LYS A C 1
ATOM 1504 O O . LYS A 1 194 ? 21.333 -6.429 -32.703 1.00 38.47 194 LYS A O 1
ATOM 1509 N N . SER A 1 195 ? 19.885 -5.915 -31.058 1.00 38.19 195 SER A N 1
ATOM 1510 C CA . SER A 1 195 ? 18.707 -6.598 -31.593 1.00 38.19 195 SER A CA 1
ATOM 1511 C C . SER A 1 195 ? 17.788 -5.545 -32.217 1.00 38.19 195 SER A C 1
ATOM 1513 O O . SER A 1 195 ? 17.614 -4.440 -31.709 1.00 38.19 195 SER A O 1
ATOM 1515 N N . HIS A 1 196 ? 17.292 -5.863 -33.403 1.00 38.66 196 HIS A N 1
ATOM 1516 C CA . HIS A 1 196 ? 16.318 -5.084 -34.154 1.00 38.66 196 HIS A CA 1
ATOM 1517 C C . HIS A 1 196 ? 14.934 -5.370 -33.531 1.00 38.66 196 HIS A C 1
ATOM 1519 O O . HIS A 1 196 ? 14.643 -6.541 -33.305 1.00 38.66 196 HIS A O 1
ATOM 1525 N N . VAL A 1 197 ? 14.108 -4.332 -33.312 1.00 40.38 197 VAL A N 1
ATOM 1526 C CA . VAL A 1 197 ? 12.799 -4.294 -32.595 1.00 40.38 197 VAL A CA 1
ATOM 1527 C C . VAL A 1 197 ? 12.921 -3.930 -31.104 1.00 40.38 197 VAL A C 1
ATOM 1529 O O . VAL A 1 197 ? 13.662 -4.558 -30.359 1.00 40.38 197 VAL A O 1
ATOM 1532 N N . GLY A 1 198 ? 12.211 -2.871 -30.692 1.00 45.34 198 GLY A N 1
ATOM 1533 C CA . GLY A 1 198 ? 12.211 -2.309 -29.338 1.00 45.34 198 GLY A CA 1
ATOM 1534 C C . GLY A 1 198 ? 11.850 -3.341 -28.272 1.00 45.34 198 GLY A C 1
ATOM 1535 O O . GLY A 1 198 ? 10.707 -3.770 -28.165 1.00 45.34 198 GLY A O 1
ATOM 1536 N N . GLU A 1 199 ? 12.845 -3.752 -27.496 1.00 52.59 199 GLU A N 1
ATOM 1537 C CA . GLU A 1 199 ? 12.705 -4.783 -26.474 1.00 52.59 199 GLU A CA 1
ATOM 1538 C C . GLU A 1 199 ? 12.075 -4.155 -25.222 1.00 52.59 199 GLU A C 1
ATOM 1540 O O . GLU A 1 199 ? 12.741 -3.501 -24.417 1.00 52.59 199 GLU A O 1
ATOM 1545 N N . LEU A 1 200 ? 10.753 -4.280 -25.102 1.00 62.09 200 LEU A N 1
ATOM 1546 C CA . LEU A 1 200 ? 10.008 -3.842 -23.924 1.00 62.09 200 LEU A CA 1
ATOM 1547 C C . LEU A 1 200 ? 10.542 -4.540 -22.677 1.00 62.09 200 LEU A C 1
ATOM 1549 O O . LEU A 1 200 ? 10.832 -5.739 -22.689 1.00 62.09 200 LEU A O 1
ATOM 1553 N N . LEU A 1 201 ? 10.606 -3.798 -21.571 1.00 76.69 201 LEU A N 1
ATOM 1554 C CA . LEU A 1 201 ? 10.903 -4.398 -20.276 1.00 76.69 201 LEU A CA 1
ATOM 1555 C C . LEU A 1 201 ? 9.875 -5.505 -19.968 1.00 76.69 201 LEU A C 1
ATOM 1557 O O . LEU A 1 201 ? 8.686 -5.334 -20.237 1.00 76.69 201 LEU A O 1
ATOM 1561 N N . PRO A 1 202 ? 10.293 -6.638 -19.387 1.00 84.81 202 PRO A N 1
ATOM 1562 C CA . PRO A 1 202 ? 9.373 -7.707 -19.026 1.00 84.81 202 PRO A CA 1
ATOM 1563 C C . PRO A 1 202 ? 8.342 -7.225 -17.999 1.00 84.81 202 PRO A C 1
ATOM 1565 O O . PRO A 1 202 ? 8.665 -6.509 -17.049 1.00 84.81 202 PRO A O 1
ATOM 1568 N N . ARG A 1 203 ? 7.084 -7.649 -18.173 1.00 89.38 203 ARG A N 1
ATOM 1569 C CA . ARG A 1 203 ? 5.982 -7.286 -17.272 1.00 89.38 203 ARG A CA 1
ATOM 1570 C C . ARG A 1 203 ? 6.268 -7.744 -15.848 1.00 89.38 203 ARG A C 1
ATOM 1572 O O . ARG A 1 203 ? 6.520 -8.921 -15.587 1.00 89.38 203 ARG A O 1
ATOM 1579 N N . ILE A 1 204 ? 6.147 -6.817 -14.904 1.00 91.19 204 ILE A N 1
ATOM 1580 C CA . ILE A 1 204 ? 6.256 -7.128 -13.480 1.00 91.19 204 ILE A CA 1
ATOM 1581 C C . ILE A 1 204 ? 4.941 -7.750 -13.014 1.00 91.19 204 ILE A C 1
ATOM 1583 O O . ILE A 1 204 ? 3.889 -7.136 -13.163 1.00 91.19 204 ILE A O 1
ATOM 1587 N N . ALA A 1 205 ? 4.979 -8.938 -12.410 1.00 90.88 205 ALA A N 1
ATOM 1588 C CA . ALA A 1 205 ? 3.803 -9.541 -11.784 1.00 90.88 205 ALA A CA 1
ATOM 1589 C C . ALA A 1 205 ? 3.468 -8.839 -10.453 1.00 90.88 205 ALA A C 1
ATOM 1591 O O . ALA A 1 205 ? 4.313 -8.771 -9.558 1.00 90.88 205 ALA A O 1
ATOM 1592 N N . ILE A 1 206 ? 2.228 -8.363 -10.308 1.00 93.94 206 ILE A N 1
ATOM 1593 C CA . ILE A 1 206 ? 1.714 -7.684 -9.108 1.00 93.94 206 ILE A CA 1
ATOM 1594 C C . ILE A 1 206 ? 0.415 -8.371 -8.695 1.00 93.94 206 ILE A C 1
ATOM 1596 O O . ILE A 1 206 ? -0.451 -8.606 -9.536 1.00 93.94 206 ILE A O 1
ATOM 1600 N N . SER A 1 207 ? 0.298 -8.722 -7.415 1.00 95.62 207 SER A N 1
ATOM 1601 C CA . SER A 1 207 ? -0.925 -9.318 -6.868 1.00 95.62 207 SER A CA 1
ATOM 1602 C C . SER A 1 207 ? -2.034 -8.277 -6.634 1.00 95.62 207 SER A C 1
ATOM 1604 O O . SER A 1 207 ? -1.726 -7.117 -6.353 1.00 95.62 207 SER A O 1
ATOM 1606 N N . PRO A 1 208 ? -3.321 -8.674 -6.665 1.00 96.06 208 PRO A N 1
ATOM 1607 C CA . PRO A 1 208 ? -4.436 -7.781 -6.329 1.00 96.06 208 PRO A CA 1
ATOM 1608 C C . PRO A 1 208 ? -4.332 -7.166 -4.927 1.00 96.06 208 PRO A C 1
ATOM 1610 O O . PRO A 1 208 ? -4.639 -5.991 -4.737 1.00 96.06 208 PRO A O 1
ATOM 1613 N N . THR A 1 209 ? -3.841 -7.933 -3.950 1.00 95.94 209 THR A N 1
ATOM 1614 C CA . THR A 1 209 ? -3.614 -7.449 -2.581 1.00 95.94 209 THR A CA 1
ATOM 1615 C C . THR A 1 209 ? -2.569 -6.339 -2.552 1.00 95.94 209 THR A C 1
ATOM 1617 O O . THR A 1 209 ? -2.810 -5.295 -1.955 1.00 95.94 209 THR A O 1
ATOM 1620 N N . LEU A 1 210 ? -1.452 -6.510 -3.269 1.00 96.62 210 LEU A N 1
ATOM 1621 C CA . LEU A 1 210 ? -0.427 -5.474 -3.372 1.00 96.62 210 LEU A CA 1
ATOM 1622 C C . LEU A 1 210 ? -0.979 -4.212 -4.051 1.00 96.62 210 LEU A C 1
ATOM 1624 O O . LEU A 1 210 ? -0.732 -3.116 -3.563 1.00 96.62 210 LEU A O 1
ATOM 1628 N N . MET A 1 211 ? -1.783 -4.352 -5.114 1.00 96.81 211 MET A N 1
ATOM 1629 C CA . MET A 1 211 ? -2.447 -3.204 -5.755 1.00 96.81 211 MET A CA 1
ATOM 1630 C C . MET A 1 211 ? -3.413 -2.481 -4.809 1.00 96.81 211 MET A C 1
ATOM 1632 O O . MET A 1 211 ? -3.478 -1.256 -4.828 1.00 96.81 211 MET A O 1
ATOM 1636 N N . THR A 1 212 ? -4.128 -3.214 -3.953 1.00 96.88 212 THR A N 1
ATOM 1637 C CA . THR A 1 212 ? -5.039 -2.620 -2.959 1.00 96.88 212 THR A CA 1
ATOM 1638 C C . THR A 1 212 ? -4.265 -1.775 -1.945 1.00 96.88 212 THR A C 1
ATOM 1640 O O . THR A 1 212 ? -4.639 -0.634 -1.677 1.00 96.88 212 THR A O 1
ATOM 1643 N N . GLU A 1 213 ? -3.136 -2.287 -1.448 1.00 97.25 213 GLU A N 1
ATOM 1644 C CA . GLU A 1 213 ? -2.251 -1.534 -0.553 1.00 97.25 213 GLU A CA 1
ATOM 1645 C C . GLU A 1 213 ? -1.618 -0.318 -1.250 1.00 97.25 213 GLU A C 1
ATOM 1647 O O . GLU A 1 213 ? -1.504 0.741 -0.632 1.00 97.25 213 GLU A O 1
ATOM 1652 N N . MET A 1 214 ? -1.269 -0.425 -2.542 1.00 97.94 214 MET A N 1
ATOM 1653 C CA . MET A 1 214 ? -0.797 0.713 -3.347 1.00 97.94 214 MET A CA 1
ATOM 1654 C C . MET A 1 214 ? -1.860 1.816 -3.427 1.00 97.94 214 MET A C 1
ATOM 1656 O O . MET A 1 214 ? -1.580 2.983 -3.161 1.00 97.94 214 MET A O 1
ATOM 1660 N N . VAL A 1 215 ? -3.103 1.461 -3.762 1.00 98.00 215 VAL A N 1
ATOM 1661 C CA . VAL A 1 215 ? -4.204 2.431 -3.863 1.00 98.00 215 VAL A CA 1
ATOM 1662 C C . VAL A 1 215 ? -4.509 3.066 -2.506 1.00 98.00 215 VAL A C 1
ATOM 1664 O O . VAL A 1 215 ? -4.738 4.272 -2.452 1.00 98.00 215 VAL A O 1
ATOM 1667 N N . SER A 1 216 ? -4.446 2.303 -1.409 1.00 97.38 216 SER A N 1
ATOM 1668 C CA . SER A 1 216 ? -4.656 2.832 -0.055 1.00 97.38 216 SER A CA 1
ATOM 1669 C C . SER A 1 216 ? -3.662 3.945 0.298 1.00 97.38 216 SER A C 1
ATOM 1671 O O . SER A 1 216 ? -4.065 4.992 0.806 1.00 97.38 216 SER A O 1
ATOM 1673 N N . GLY A 1 217 ? -2.369 3.756 0.014 1.00 97.38 217 GLY A N 1
ATOM 1674 C CA . GLY A 1 217 ? -1.363 4.790 0.273 1.00 97.38 217 GLY A CA 1
ATOM 1675 C C . GLY A 1 217 ? -1.457 5.966 -0.702 1.00 97.38 217 GLY A C 1
ATOM 1676 O O . GLY A 1 217 ? -1.368 7.120 -0.283 1.00 97.38 217 GLY A O 1
ATOM 1677 N N . LEU A 1 218 ? -1.725 5.708 -1.989 1.00 98.12 218 LEU A N 1
ATOM 1678 C CA . LEU A 1 218 ? -1.933 6.776 -2.977 1.00 98.12 218 LEU A CA 1
ATOM 1679 C C . LEU A 1 218 ? -3.130 7.659 -2.621 1.00 98.12 218 LEU A C 1
ATOM 1681 O O . LEU A 1 218 ? -3.051 8.875 -2.777 1.00 98.12 218 LEU A O 1
ATOM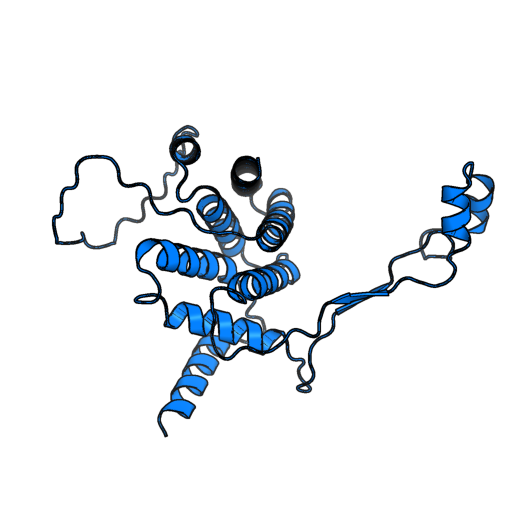 1685 N N . TYR A 1 219 ? -4.213 7.067 -2.115 1.00 98.06 219 TYR A N 1
ATOM 1686 C CA . TYR A 1 219 ? -5.380 7.809 -1.652 1.00 98.06 219 TYR A CA 1
ATOM 1687 C C . TYR A 1 219 ? -5.002 8.806 -0.552 1.00 98.06 219 TYR A C 1
ATOM 1689 O O . TYR A 1 219 ? -5.372 9.974 -0.634 1.00 98.06 219 TYR A O 1
ATOM 1697 N N . TYR A 1 220 ? -4.199 8.388 0.431 1.00 97.69 220 TYR A N 1
ATOM 1698 C CA . TYR A 1 220 ? -3.695 9.299 1.459 1.00 97.69 220 TYR A CA 1
ATOM 1699 C C . TYR A 1 220 ? -2.848 10.432 0.856 1.00 97.69 220 TYR A C 1
ATOM 1701 O O . TYR A 1 220 ? -3.112 11.608 1.119 1.00 97.69 220 TYR A O 1
ATOM 1709 N N . ILE A 1 221 ? -1.865 10.100 0.012 1.00 97.75 221 ILE A N 1
ATOM 1710 C CA . ILE A 1 221 ? -0.941 11.083 -0.583 1.00 97.75 221 ILE A CA 1
ATOM 1711 C C . ILE A 1 221 ? -1.693 12.105 -1.441 1.00 97.75 221 ILE A C 1
ATOM 1713 O O . ILE A 1 221 ? -1.361 13.291 -1.408 1.00 97.75 221 ILE A O 1
ATOM 1717 N N . MET A 1 222 ? -2.738 11.672 -2.150 1.00 97.56 222 MET A N 1
ATOM 1718 C CA . MET A 1 222 ? -3.560 12.526 -3.006 1.00 97.56 222 MET A CA 1
ATOM 1719 C C . MET A 1 222 ? -4.185 13.709 -2.258 1.00 97.56 222 MET A C 1
ATOM 1721 O O . MET A 1 222 ? -4.357 14.775 -2.851 1.00 97.56 222 MET A O 1
ATOM 1725 N N . PHE A 1 223 ? -4.510 13.533 -0.975 1.00 97.12 223 PHE A N 1
ATOM 1726 C CA . PHE A 1 223 ? -5.142 14.565 -0.150 1.00 97.12 223 PHE A CA 1
ATOM 1727 C C . PHE A 1 223 ? -4.194 15.264 0.828 1.00 97.12 223 PHE A C 1
ATOM 1729 O O . PHE A 1 223 ? -4.558 16.316 1.343 1.00 97.12 223 PHE A O 1
ATOM 1736 N N . ASN A 1 224 ? -3.004 14.711 1.085 1.00 95.00 224 ASN A N 1
ATOM 1737 C CA . ASN A 1 224 ? -2.123 15.202 2.154 1.00 95.00 224 ASN A CA 1
ATOM 1738 C C . ASN A 1 224 ? -0.739 15.663 1.680 1.00 95.00 224 ASN A C 1
ATOM 1740 O O . ASN A 1 224 ? -0.027 16.293 2.454 1.00 95.00 224 ASN A O 1
ATOM 1744 N N . SER A 1 225 ? -0.323 15.344 0.452 1.00 92.19 225 SER A N 1
ATOM 1745 C CA . SER A 1 225 ? 1.043 15.634 0.002 1.00 92.19 225 SER A CA 1
ATOM 1746 C C . SER A 1 225 ? 1.089 16.073 -1.461 1.00 92.19 225 SER A C 1
ATOM 1748 O O . SER A 1 225 ? 1.156 17.270 -1.717 1.00 92.19 225 SER A O 1
ATOM 1750 N N . ASP A 1 226 ? 0.992 15.156 -2.427 1.00 91.75 226 ASP A N 1
ATOM 1751 C CA . ASP A 1 226 ? 1.055 15.499 -3.854 1.00 91.75 226 ASP A CA 1
ATOM 1752 C C . ASP A 1 226 ? -0.122 14.892 -4.623 1.00 91.75 226 ASP A C 1
ATOM 1754 O O . ASP A 1 226 ? -0.115 13.727 -5.038 1.00 91.75 226 ASP A O 1
ATOM 1758 N N . LYS A 1 227 ? -1.142 15.729 -4.845 1.00 95.00 227 LYS A N 1
ATOM 1759 C CA . LYS A 1 227 ? -2.350 15.368 -5.591 1.00 95.00 227 LYS A CA 1
ATOM 1760 C C . LYS A 1 227 ? -2.041 14.904 -7.012 1.00 95.00 227 LYS A C 1
ATOM 1762 O O . LYS A 1 227 ? -2.663 13.950 -7.482 1.00 95.00 227 LYS A O 1
ATOM 1767 N N . TYR A 1 228 ? -1.133 15.577 -7.714 1.00 95.19 228 TYR A N 1
ATOM 1768 C CA . TYR A 1 228 ? -0.896 15.324 -9.134 1.00 95.19 228 TYR A CA 1
ATOM 1769 C C . TYR A 1 228 ? -0.163 14.001 -9.337 1.00 95.19 228 TYR A C 1
ATOM 1771 O O . TYR A 1 228 ? -0.606 13.177 -10.140 1.00 95.19 228 TYR A O 1
ATOM 1779 N N . LEU A 1 229 ? 0.905 13.761 -8.569 1.00 93.75 229 LEU A N 1
ATOM 1780 C CA . LEU A 1 229 ? 1.637 12.496 -8.622 1.00 93.75 229 LEU A CA 1
ATOM 1781 C C . LEU A 1 229 ? 0.770 11.312 -8.184 1.00 93.75 229 LEU A C 1
ATOM 1783 O O . LEU A 1 229 ? 0.819 10.259 -8.821 1.00 93.75 229 LEU A O 1
ATOM 1787 N N . ALA A 1 230 ? -0.042 11.476 -7.137 1.00 96.81 230 ALA A N 1
ATOM 1788 C CA . ALA A 1 230 ? -0.912 10.404 -6.666 1.00 96.81 230 ALA A CA 1
ATOM 1789 C C . ALA A 1 230 ? -2.033 10.082 -7.663 1.00 96.81 230 ALA A C 1
ATOM 1791 O O . ALA A 1 230 ? -2.223 8.918 -8.006 1.00 96.81 230 ALA A O 1
ATOM 1792 N N . THR A 1 231 ? -2.724 11.099 -8.195 1.00 96.25 231 THR A N 1
ATOM 1793 C CA . THR A 1 231 ? -3.781 10.911 -9.210 1.00 96.25 231 THR A CA 1
ATOM 1794 C C . THR A 1 231 ? -3.227 10.194 -10.437 1.00 96.25 231 THR A C 1
ATOM 1796 O O . THR A 1 231 ? -3.848 9.273 -10.965 1.00 96.25 231 THR A O 1
ATOM 1799 N N . ARG A 1 232 ? -2.023 10.586 -10.866 1.00 95.88 232 ARG A N 1
ATOM 1800 C CA . ARG A 1 232 ? -1.329 9.950 -11.980 1.00 95.88 232 ARG A CA 1
ATOM 1801 C C . ARG A 1 232 ? -1.068 8.467 -11.720 1.00 95.88 232 ARG A C 1
ATOM 1803 O O . ARG A 1 232 ? -1.417 7.638 -12.553 1.00 95.88 232 ARG A O 1
ATOM 1810 N N . ALA A 1 233 ? -0.497 8.138 -10.564 1.00 96.38 233 ALA A N 1
ATOM 1811 C CA . ALA A 1 233 ? -0.205 6.757 -10.200 1.00 96.38 233 ALA A CA 1
ATOM 1812 C C . ALA A 1 233 ? -1.481 5.907 -10.043 1.00 96.38 233 ALA A C 1
ATOM 1814 O O . ALA A 1 233 ? -1.481 4.745 -10.440 1.00 96.38 233 ALA A O 1
ATOM 1815 N N . ILE A 1 234 ? -2.578 6.475 -9.525 1.00 96.88 234 ILE A N 1
ATOM 1816 C CA . ILE A 1 234 ? -3.882 5.795 -9.443 1.00 96.88 234 ILE A CA 1
ATOM 1817 C C . ILE A 1 234 ? -4.401 5.468 -10.845 1.00 96.88 234 ILE A C 1
ATOM 1819 O O . ILE A 1 234 ? -4.862 4.351 -11.067 1.00 96.88 234 ILE A O 1
ATOM 1823 N N . LEU A 1 235 ? -4.299 6.404 -11.793 1.00 95.69 235 LEU A N 1
ATOM 1824 C CA . LEU A 1 235 ? -4.706 6.166 -13.179 1.00 95.69 235 LEU A CA 1
ATOM 1825 C C . LEU A 1 235 ? -3.872 5.054 -13.828 1.00 95.69 235 LEU A C 1
ATOM 1827 O O . LEU A 1 235 ? -4.427 4.175 -14.482 1.00 95.69 235 LEU A O 1
ATOM 1831 N N . ASP A 1 236 ? -2.557 5.049 -13.604 1.00 94.56 236 ASP A N 1
ATOM 1832 C CA . ASP A 1 236 ? -1.680 3.991 -14.111 1.00 94.56 236 ASP A CA 1
ATOM 1833 C C . ASP A 1 236 ? -2.062 2.613 -13.522 1.00 94.56 236 ASP A C 1
ATOM 1835 O O . ASP A 1 236 ? -2.103 1.619 -14.249 1.00 94.56 236 ASP A O 1
ATOM 1839 N N . ILE A 1 237 ? -2.405 2.540 -12.226 1.00 95.38 237 ILE A N 1
ATOM 1840 C CA . ILE A 1 237 ? -2.908 1.307 -11.589 1.00 95.38 237 ILE A CA 1
ATOM 1841 C C . ILE A 1 237 ? -4.274 0.902 -12.155 1.00 95.38 237 ILE A C 1
ATOM 1843 O O . ILE A 1 237 ? -4.493 -0.279 -12.413 1.00 95.38 237 ILE A O 1
ATOM 1847 N N . HIS A 1 238 ? -5.184 1.855 -12.363 1.00 94.50 238 HIS A N 1
ATOM 1848 C CA . HIS A 1 238 ? -6.503 1.595 -12.938 1.00 94.50 238 HIS A CA 1
ATOM 1849 C C . HIS A 1 238 ? -6.395 0.987 -14.339 1.00 94.50 238 HIS A C 1
ATOM 1851 O O . HIS A 1 238 ? -7.016 -0.040 -14.612 1.00 94.50 238 HIS A O 1
ATOM 1857 N N . ASN A 1 239 ? -5.545 1.564 -15.191 1.00 92.12 239 ASN A N 1
ATOM 1858 C CA . ASN A 1 239 ? -5.304 1.050 -16.536 1.00 92.12 239 ASN A CA 1
ATOM 1859 C C . ASN A 1 239 ? -4.680 -0.349 -16.516 1.00 92.12 239 ASN A C 1
ATOM 1861 O O . ASN A 1 239 ? -4.969 -1.161 -17.382 1.00 92.12 239 ASN A O 1
ATOM 1865 N N . ARG A 1 240 ? -3.837 -0.651 -15.522 1.00 91.75 240 ARG A N 1
ATOM 1866 C CA . ARG A 1 240 ? -3.271 -1.992 -15.334 1.00 91.75 240 ARG A CA 1
ATOM 1867 C C . ARG A 1 240 ? -4.300 -3.024 -14.857 1.00 91.75 240 ARG A C 1
ATOM 1869 O O . ARG A 1 240 ? -4.121 -4.214 -15.110 1.00 91.75 240 ARG A O 1
ATOM 1876 N N . ALA A 1 241 ? -5.290 -2.596 -14.079 1.00 91.50 241 ALA A N 1
ATOM 1877 C CA . ALA A 1 241 ? -6.315 -3.468 -13.512 1.00 91.50 241 ALA A CA 1
ATOM 1878 C C . ALA A 1 241 ? -7.490 -3.735 -14.470 1.00 91.50 241 ALA A C 1
ATOM 1880 O O . ALA A 1 241 ? -8.267 -4.652 -14.202 1.00 91.50 241 ALA A O 1
ATOM 1881 N N . SER A 1 242 ? -7.617 -2.925 -15.527 1.00 86.88 242 SER A N 1
ATOM 1882 C CA . SER A 1 242 ? -8.627 -3.047 -16.589 1.00 86.88 242 SER A CA 1
ATOM 1883 C C . SER A 1 242 ? -8.225 -4.097 -17.621 1.00 86.88 242 SER A C 1
ATOM 1885 O O . SER A 1 242 ? -9.132 -4.822 -18.084 1.00 86.88 242 SER A O 1
#

Secondary structure (DSSP, 8-state):
-HHHHHHHHHHHHHHHHS-SS---TTHHHHHHHHHHHHHHHGGGS-HHHHHHHHHHHHHHTB-TTSSBP-EEEEPP-TTS-BTTB-THHHHTT--SHHHHHHHH--SPPEEEE-PPPP-SS--TTTHHHHHHHHHHHHHHTGGGS-HHHHHHHHHHHHHHHHTT-HHHHGGGSSS--TT----------------SS--PPPPPP--HHHHHHHHHHHHHHHHHT-HHHHHHHHHHHHHHH-

InterPro domains:
  IPR018619 Hyccin [PF09790] (25-241)
  IPR018619 Hyccin [PTHR31220] (25-242)

pLDDT: mean 76.87, std 21.46, range [30.72, 98.12]

Sequence (242 aa):
MVKGKFIQTLQWVYLSSLGVNGKGEFIPTLQWVYLSSLSVNGKKSCGGVEALLLAAYNLDIVSSDGKPKIKTFRIPSFGQPSVYHEPSALSSLSLSESALSRYDHTEPEIWRSGPYPQYEAINGQNRQSILSYLLQCYNSCISDLSELSHQMYCKACSRLATTGFDDLSDISCTVKPSASFHLQDSPPPQSKRKSHVGELLPRIAISPTLMTEMVSGLYYIMFNSDKYLATRAILDIHNRAS

Foldseek 3Di:
DPVVVVVVVLVVVCCVCQPPNNQVLCLLVLLLVQLLCCQFPNPPPNVVSQVNLLVVLQVVQADPVRHGDKDKDWDDALLDDDPVDDNVVCPVVPPDPVSVVSNVCPDTDMDMDDSDDRDPGDDPPCPQVSSLVSLVSSLVCVLPHDLVSLLSLLVSLLCLLCQQPDVSVCVVPPPPDPDPDDPPDDDDDPDDDDDPDDDGRGRRDHDPSSLVSSLSSLVVCCPRHDVVSSVNSVVSSVVSVD

Radius of gyration: 22.64 Å; chains: 1; bounding box: 70×40×58 Å